Protein AF-A0A0F9HLP6-F1 (afdb_monomer_lite)

pLDDT: mean 74.26, std 13.51, range [40.56, 91.5]

Sequence (268 aa):
MKHCCKDFNPDLVVAPSICDSNQDHATVGLNAGRVFKDRNLISYKEPWNCDNKRIDYFVPISDEELDKKIVVKESGHTKSDEYKKQKEEFDKKVKEEKKDPECLRCHATAYKMKIKKGKSKKGSKNFIEDVACEACHGPGEAYVKVKKNYQKKGKDAFKKLLKEDPMMARKVQYDTGLYVAGINKYKTIKEQCLECHWEDVNDKNKCPKCDKDEKGKPIVMKFKKYFKLDDHRDHDTIDDVLPKVDKKKWKGYLEQDPLFKTKPSNAK

Radius of gyration: 24.32 Å; chains: 1; bounding box: 66×60×54 Å

Secondary structure (DSSP, 8-state):
--SHHHHH--SEEEEE-TTBSSHHHHHHHHHHHHHSTTSEEEEE--TTTB------------HHHHHHHHHHHHS-TT--HHHHHHHHHHHHHHHHHTT-HHHHHHHEETTTS---TT--TTS-TTSEEBS-HHHHH--THHHHHHHHHGGGS-TTHHHHHHHH-HHHHHHHHHHTT--SSS-SSSSSHHHHHTTT--S-TT-TT--TT--B-TTSPBPPP-HHHHHHHS--PPP-HHHHHGGG--TTTTTTTTTT-GGGGS--TT--

Organism: NCBI:txid412755

Structure (mmCIF, N/CA/C/O backbone):
data_AF-A0A0F9HLP6-F1
#
_entry.id   AF-A0A0F9HLP6-F1
#
loop_
_atom_site.group_PDB
_atom_site.id
_atom_site.type_symbol
_atom_site.label_atom_id
_atom_site.label_alt_id
_atom_site.label_comp_id
_atom_site.label_asym_id
_atom_site.label_entity_id
_atom_site.label_seq_id
_atom_site.pdbx_PDB_ins_code
_atom_site.Cartn_x
_atom_site.Cartn_y
_atom_site.Cartn_z
_atom_site.occupancy
_atom_site.B_iso_or_equiv
_atom_site.auth_seq_id
_atom_site.auth_comp_id
_atom_site.auth_asym_id
_atom_site.auth_atom_id
_atom_site.pdbx_PDB_model_num
ATOM 1 N N . MET A 1 1 ? 18.342 -35.667 -11.348 1.00 46.03 1 MET A N 1
ATOM 2 C CA . MET A 1 1 ? 18.121 -34.965 -10.058 1.00 46.03 1 MET A CA 1
ATOM 3 C C . MET A 1 1 ? 18.113 -35.858 -8.803 1.00 46.03 1 MET A C 1
ATOM 5 O O . MET A 1 1 ? 18.504 -35.352 -7.767 1.00 46.03 1 MET A O 1
ATOM 9 N N . LYS A 1 2 ? 17.760 -37.160 -8.835 1.00 48.84 2 LYS A N 1
ATOM 10 C CA . LYS A 1 2 ? 17.799 -38.053 -7.641 1.00 48.84 2 LYS A CA 1
ATOM 11 C C . LYS A 1 2 ? 19.202 -38.514 -7.166 1.00 48.84 2 LYS A C 1
ATOM 13 O O . LYS A 1 2 ? 19.277 -39.243 -6.185 1.00 48.84 2 LYS A O 1
ATOM 18 N N . HIS A 1 3 ? 20.285 -38.142 -7.855 1.00 57.69 3 HIS A N 1
ATOM 19 C CA . HIS A 1 3 ? 21.649 -38.593 -7.522 1.00 57.69 3 HIS A CA 1
ATOM 20 C C . HIS A 1 3 ? 22.294 -37.781 -6.388 1.00 57.69 3 HIS A C 1
ATOM 22 O O . HIS A 1 3 ? 22.826 -38.364 -5.456 1.00 57.69 3 HIS A O 1
ATOM 28 N N . CYS A 1 4 ? 22.109 -36.456 -6.372 1.00 60.72 4 CYS A N 1
ATOM 29 C CA . CYS A 1 4 ? 22.784 -35.559 -5.423 1.00 60.72 4 CYS A CA 1
ATOM 30 C C . CYS A 1 4 ? 22.556 -35.925 -3.939 1.00 60.72 4 CYS A C 1
ATOM 32 O O . CYS A 1 4 ? 23.483 -35.896 -3.138 1.00 60.72 4 CYS A O 1
ATOM 34 N N . CYS A 1 5 ? 21.341 -36.352 -3.568 1.00 63.12 5 CYS A N 1
ATOM 35 C CA . CYS A 1 5 ? 21.053 -36.797 -2.199 1.00 63.12 5 CYS A CA 1
ATOM 36 C C . CYS A 1 5 ? 21.803 -38.081 -1.807 1.00 63.12 5 CYS A C 1
ATOM 38 O O . CYS A 1 5 ? 22.118 -38.256 -0.633 1.00 63.12 5 CYS A O 1
ATOM 40 N N . LYS A 1 6 ? 22.066 -38.980 -2.763 1.00 71.00 6 LYS A N 1
ATOM 41 C CA . LYS A 1 6 ? 22.802 -40.225 -2.510 1.00 71.00 6 LYS A CA 1
ATOM 42 C C . LYS A 1 6 ? 24.300 -39.974 -2.397 1.00 71.00 6 LYS A C 1
ATOM 44 O O . LYS A 1 6 ? 24.932 -40.568 -1.535 1.00 71.00 6 LYS A O 1
ATOM 49 N N . ASP A 1 7 ? 24.822 -39.079 -3.230 1.00 80.38 7 ASP A N 1
ATOM 50 C CA . ASP A 1 7 ? 26.260 -38.826 -3.320 1.00 80.38 7 ASP A CA 1
ATOM 51 C C . ASP A 1 7 ? 26.757 -37.925 -2.178 1.00 80.38 7 ASP A C 1
ATOM 53 O O . ASP A 1 7 ? 27.838 -38.147 -1.644 1.00 80.38 7 ASP A O 1
ATOM 57 N N . PHE A 1 8 ? 25.964 -36.922 -1.778 1.00 80.25 8 PHE A N 1
ATOM 58 C CA . PHE A 1 8 ? 26.357 -35.954 -0.746 1.00 80.25 8 PHE A CA 1
ATOM 59 C C . PHE A 1 8 ? 25.835 -36.297 0.658 1.00 80.25 8 PHE A C 1
ATOM 61 O O . PHE A 1 8 ? 26.444 -35.902 1.644 1.00 80.25 8 PHE A O 1
ATOM 68 N N . ASN A 1 9 ? 24.708 -37.014 0.752 1.00 82.62 9 ASN A N 1
ATOM 69 C CA . ASN A 1 9 ? 24.073 -37.466 1.998 1.00 82.62 9 ASN A CA 1
ATOM 70 C C . ASN A 1 9 ? 24.122 -36.464 3.188 1.00 82.62 9 ASN A C 1
ATOM 72 O O . ASN A 1 9 ? 24.612 -36.818 4.258 1.00 82.62 9 ASN A O 1
ATOM 76 N N . PRO A 1 10 ? 23.622 -35.224 3.037 1.00 87.75 10 PRO A N 1
ATOM 77 C CA . PRO A 1 10 ? 23.755 -34.205 4.079 1.00 87.75 10 PRO A CA 1
ATOM 78 C C . PRO A 1 10 ? 22.811 -34.449 5.260 1.00 87.75 10 PRO A C 1
ATOM 80 O O . PRO A 1 10 ? 21.657 -34.815 5.044 1.00 87.75 10 PRO A O 1
ATOM 83 N N . ASP A 1 11 ? 23.247 -34.136 6.483 1.00 88.50 11 ASP A N 1
ATOM 84 C CA . ASP A 1 11 ? 22.388 -34.149 7.683 1.00 88.50 11 ASP A CA 1
ATOM 85 C C . ASP A 1 11 ? 21.392 -32.975 7.717 1.00 88.50 11 ASP A C 1
ATOM 87 O O . ASP A 1 11 ? 20.276 -33.093 8.236 1.00 88.50 11 ASP A O 1
ATOM 91 N N . LEU A 1 12 ? 21.794 -31.838 7.138 1.00 88.88 12 LEU A N 1
ATOM 92 C CA . LEU A 1 12 ? 21.027 -30.599 7.053 1.00 88.88 12 LEU A CA 1
ATOM 93 C C . LEU A 1 12 ? 21.194 -29.964 5.671 1.00 88.88 12 LEU A C 1
ATOM 95 O O . LEU A 1 12 ? 22.306 -29.778 5.182 1.00 88.88 12 LEU A O 1
ATOM 99 N N . VAL A 1 13 ? 20.076 -29.580 5.066 1.00 90.75 13 VAL A N 1
ATOM 100 C CA . VAL A 1 13 ? 20.024 -28.889 3.779 1.00 90.75 13 VAL A CA 1
ATOM 101 C C . VAL A 1 13 ? 19.582 -27.454 4.002 1.00 90.75 13 VAL A C 1
ATOM 103 O O . VAL A 1 13 ? 18.537 -27.204 4.597 1.00 90.75 13 VAL A O 1
ATOM 106 N N . VAL A 1 14 ? 20.360 -26.504 3.489 1.00 91.50 14 VAL A N 1
ATOM 107 C CA . VAL A 1 14 ? 20.030 -25.077 3.524 1.00 91.50 14 VAL A CA 1
ATOM 108 C C . VAL A 1 14 ? 19.653 -24.636 2.114 1.00 91.50 14 VAL A C 1
ATOM 110 O O . VAL A 1 14 ? 20.458 -24.767 1.196 1.00 91.50 14 VAL A O 1
ATOM 113 N N . ALA A 1 15 ? 18.430 -24.142 1.924 1.00 90.50 15 ALA A N 1
ATOM 114 C CA . ALA A 1 15 ? 17.902 -23.776 0.605 1.00 90.50 15 ALA A CA 1
ATOM 115 C C . ALA A 1 15 ? 17.192 -22.410 0.629 1.00 90.50 15 ALA A C 1
ATOM 117 O O . ALA A 1 15 ? 16.804 -21.948 1.704 1.00 90.50 15 ALA A O 1
ATOM 118 N N . PRO A 1 16 ? 16.996 -21.741 -0.520 1.00 91.00 16 PRO A N 1
ATOM 119 C CA . PRO A 1 16 ? 16.201 -20.520 -0.564 1.00 91.00 16 PRO A CA 1
ATOM 120 C C . PRO A 1 16 ? 14.750 -20.784 -0.150 1.00 91.00 16 PRO A C 1
ATOM 122 O O . PRO A 1 16 ? 14.231 -21.899 -0.275 1.00 91.00 16 PRO A O 1
ATOM 125 N N . SER A 1 17 ? 14.074 -19.745 0.333 1.00 87.31 17 SER A N 1
ATOM 126 C CA . SER A 1 17 ? 12.658 -19.835 0.674 1.00 87.31 17 SER A CA 1
ATOM 127 C C . SER A 1 17 ? 11.788 -20.073 -0.561 1.00 87.31 17 SER A C 1
ATOM 129 O O . SER A 1 17 ? 11.940 -19.421 -1.587 1.00 87.31 17 SER A O 1
ATOM 131 N N . ILE A 1 18 ? 10.790 -20.948 -0.422 1.00 86.94 18 ILE A N 1
ATOM 132 C CA . ILE A 1 18 ? 9.742 -21.147 -1.438 1.00 86.94 18 ILE A CA 1
ATOM 133 C C . ILE A 1 18 ? 8.808 -19.934 -1.594 1.00 86.94 18 ILE A C 1
ATOM 135 O O . ILE A 1 18 ? 8.015 -19.894 -2.526 1.00 86.94 18 ILE A O 1
ATOM 139 N N . CYS A 1 19 ? 8.870 -18.977 -0.662 1.00 83.69 19 CYS A N 1
ATOM 140 C CA . CYS A 1 19 ? 8.100 -17.732 -0.687 1.00 83.69 19 CYS A CA 1
ATOM 141 C C . CYS A 1 19 ? 8.930 -16.538 -1.185 1.00 83.69 19 CYS A C 1
ATO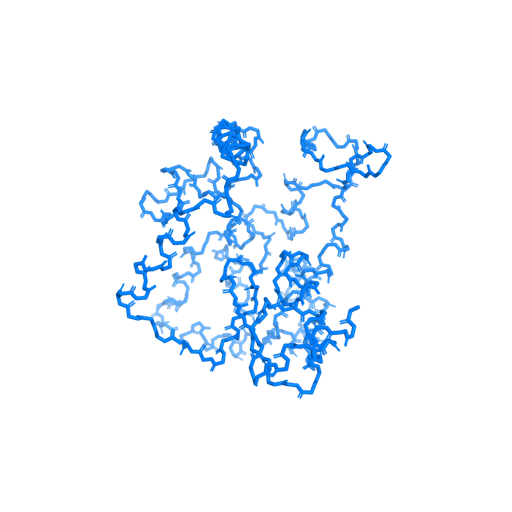M 143 O O . CYS A 1 19 ? 8.547 -15.398 -0.932 1.00 83.69 19 CYS A O 1
ATOM 145 N N . ASP A 1 20 ? 10.088 -16.787 -1.795 1.00 84.88 20 ASP A N 1
ATOM 146 C CA . ASP A 1 20 ? 10.918 -15.746 -2.393 1.00 84.88 20 ASP A CA 1
ATOM 147 C C . ASP A 1 20 ? 10.284 -15.279 -3.715 1.00 84.88 20 ASP A C 1
ATOM 149 O O . ASP A 1 20 ? 9.889 -16.097 -4.548 1.00 84.88 20 ASP A O 1
ATOM 153 N N . SER A 1 21 ? 10.150 -13.965 -3.894 1.00 80.31 21 SER A N 1
ATOM 154 C CA . SER A 1 21 ? 9.586 -13.344 -5.094 1.00 80.31 21 SER A CA 1
ATOM 155 C C . SER A 1 21 ? 10.442 -13.584 -6.337 1.00 80.31 21 SER A C 1
ATOM 157 O O . SER A 1 21 ? 9.939 -13.478 -7.456 1.00 80.31 21 SER A O 1
ATOM 159 N N . ASN A 1 22 ? 11.729 -13.907 -6.168 1.00 83.00 22 ASN A N 1
ATOM 160 C CA . ASN A 1 22 ? 12.563 -14.401 -7.251 1.00 83.00 22 ASN A CA 1
ATOM 161 C C . ASN A 1 22 ? 12.162 -15.847 -7.591 1.00 83.00 22 ASN A C 1
ATOM 163 O O . ASN A 1 22 ? 12.360 -16.779 -6.806 1.00 83.00 22 ASN A O 1
ATOM 167 N N . GLN A 1 23 ? 11.634 -16.036 -8.803 1.00 82.94 23 GLN A N 1
ATOM 168 C CA . GLN A 1 23 ? 11.171 -17.329 -9.306 1.00 82.94 23 GLN A CA 1
ATOM 169 C C . GLN A 1 23 ? 12.233 -18.433 -9.196 1.00 82.94 23 GLN A C 1
ATOM 171 O O . GLN A 1 23 ? 11.892 -19.578 -8.875 1.00 82.94 23 GLN A O 1
ATOM 176 N N . ASP A 1 24 ? 13.505 -18.115 -9.432 1.00 85.88 24 ASP A N 1
ATOM 177 C CA . ASP A 1 24 ? 14.583 -19.105 -9.386 1.00 85.88 24 ASP A CA 1
ATOM 178 C C . ASP A 1 24 ? 14.827 -19.583 -7.957 1.00 85.88 24 ASP A C 1
ATOM 180 O O . ASP A 1 24 ? 14.962 -20.784 -7.714 1.00 85.88 24 ASP A O 1
ATOM 184 N N . HIS A 1 25 ? 14.795 -18.667 -6.986 1.00 88.62 25 HIS A N 1
ATOM 185 C CA . HIS A 1 25 ? 14.922 -19.008 -5.571 1.00 88.62 25 HIS A CA 1
ATOM 186 C C . HIS A 1 25 ? 13.783 -19.932 -5.130 1.00 88.62 25 HIS A C 1
ATOM 188 O O . HIS A 1 25 ? 14.039 -20.992 -4.550 1.00 88.62 25 HIS A O 1
ATOM 194 N N . ALA A 1 26 ? 12.539 -19.592 -5.480 1.00 85.12 26 ALA A N 1
ATOM 195 C CA . ALA A 1 26 ? 11.384 -20.430 -5.172 1.00 85.12 26 ALA A CA 1
ATOM 196 C C . ALA A 1 26 ? 11.486 -21.816 -5.834 1.00 85.12 26 ALA A C 1
ATOM 198 O O . ALA A 1 26 ? 11.214 -22.841 -5.201 1.00 85.12 26 ALA A O 1
ATOM 199 N N . THR A 1 27 ? 11.939 -21.867 -7.089 1.00 89.69 27 THR A N 1
ATOM 200 C CA . THR A 1 27 ? 12.117 -23.114 -7.847 1.00 89.69 27 THR A CA 1
ATOM 201 C C . THR A 1 27 ? 13.191 -24.008 -7.227 1.00 89.69 27 THR A C 1
ATOM 203 O O . THR A 1 27 ? 12.977 -25.214 -7.069 1.00 89.69 27 THR A O 1
ATOM 206 N N . VAL A 1 28 ? 14.329 -23.438 -6.822 1.00 89.81 28 VAL A N 1
ATOM 207 C CA . VAL A 1 28 ? 15.401 -24.171 -6.131 1.00 89.81 28 VAL A CA 1
ATOM 208 C C . VAL A 1 28 ? 14.925 -24.671 -4.769 1.00 89.81 28 VAL A C 1
ATOM 210 O O . VAL A 1 28 ? 15.131 -25.845 -4.465 1.00 89.81 28 VAL A O 1
ATOM 213 N N . GLY A 1 29 ? 14.230 -23.842 -3.984 1.00 90.00 29 GLY A N 1
ATOM 214 C CA . GLY A 1 29 ? 13.654 -24.248 -2.698 1.00 90.00 29 GLY A CA 1
ATOM 215 C C . GLY A 1 29 ? 12.689 -25.434 -2.832 1.00 90.00 29 GLY A C 1
ATOM 216 O O . GLY A 1 29 ? 12.795 -26.422 -2.102 1.00 90.00 29 GLY A O 1
ATOM 217 N N . LEU A 1 30 ? 11.795 -25.394 -3.827 1.00 89.69 30 LEU A N 1
ATOM 218 C CA . LEU A 1 30 ? 10.856 -26.485 -4.118 1.00 89.69 30 LEU A CA 1
ATOM 219 C C . LEU A 1 30 ? 11.568 -27.768 -4.562 1.00 89.69 30 LEU A C 1
ATOM 221 O O . LEU A 1 30 ? 11.208 -28.867 -4.134 1.00 89.69 30 LEU A O 1
ATOM 225 N N . ASN A 1 31 ? 12.584 -27.648 -5.417 1.00 89.62 31 ASN A N 1
ATOM 226 C CA . ASN A 1 31 ? 13.355 -28.801 -5.872 1.00 89.62 31 ASN A CA 1
ATOM 227 C C . ASN A 1 31 ? 14.208 -29.399 -4.749 1.00 89.62 31 ASN A C 1
ATOM 229 O O . ASN A 1 31 ? 14.289 -30.624 -4.661 1.00 89.62 31 ASN A O 1
ATOM 233 N N . ALA A 1 32 ? 14.764 -28.582 -3.852 1.00 89.38 32 ALA A N 1
ATOM 234 C CA . ALA A 1 32 ? 15.469 -29.058 -2.666 1.00 89.38 32 ALA A CA 1
ATOM 235 C C . ALA A 1 32 ? 14.546 -29.919 -1.788 1.00 89.38 32 ALA A C 1
ATOM 237 O O . ALA A 1 32 ? 14.915 -31.040 -1.446 1.00 89.38 32 ALA A O 1
ATOM 238 N N . GLY A 1 33 ? 13.308 -29.476 -1.538 1.00 87.00 33 GLY A N 1
ATOM 239 C CA . GLY A 1 33 ? 12.312 -30.273 -0.809 1.00 87.00 33 GLY A CA 1
ATOM 240 C C . GLY A 1 33 ? 11.948 -31.599 -1.494 1.00 87.00 33 GLY A C 1
ATOM 241 O O . GLY A 1 33 ? 11.686 -32.592 -0.824 1.00 87.00 33 GLY A O 1
ATOM 242 N N . ARG A 1 34 ? 11.976 -31.659 -2.833 1.00 87.06 34 ARG A N 1
ATOM 243 C CA . ARG A 1 34 ? 11.728 -32.901 -3.593 1.00 87.06 34 ARG A CA 1
ATOM 244 C C . ARG A 1 34 ? 12.919 -33.857 -3.578 1.00 87.06 34 ARG A C 1
ATOM 246 O O . ARG A 1 34 ? 12.727 -35.071 -3.528 1.00 87.06 34 ARG A O 1
ATOM 253 N N . VAL A 1 35 ? 14.136 -33.323 -3.680 1.00 88.12 35 VAL A N 1
ATOM 254 C CA . VAL A 1 35 ? 15.379 -34.106 -3.756 1.00 88.12 35 VAL A CA 1
ATOM 255 C C . VAL A 1 35 ? 15.788 -34.625 -2.380 1.00 88.12 35 VAL A C 1
ATOM 257 O O . VAL A 1 35 ? 16.187 -35.780 -2.270 1.00 88.12 35 VAL A O 1
ATOM 260 N N . PHE A 1 36 ? 15.637 -33.802 -1.345 1.00 88.69 36 PHE A N 1
ATOM 261 C CA . PHE A 1 36 ? 16.065 -34.078 0.026 1.00 88.69 36 PHE A CA 1
ATOM 262 C C . PHE A 1 36 ? 14.879 -34.298 0.972 1.00 88.69 36 PHE A C 1
ATOM 264 O O . PHE A 1 36 ? 14.945 -33.958 2.147 1.00 88.69 36 PHE A O 1
ATOM 271 N N . LYS A 1 37 ? 13.788 -34.879 0.459 1.00 84.88 37 LYS A N 1
ATOM 272 C CA . LYS A 1 37 ? 12.533 -35.101 1.200 1.00 84.88 37 LYS A CA 1
ATOM 273 C C . LYS A 1 37 ? 12.693 -35.848 2.536 1.00 84.88 37 LYS A C 1
ATOM 275 O O . LYS A 1 37 ? 11.855 -35.691 3.412 1.00 84.88 37 LYS A O 1
ATOM 280 N N . ASP A 1 38 ? 13.760 -36.638 2.674 1.00 85.75 38 ASP A N 1
ATOM 281 C CA . ASP A 1 38 ? 14.063 -37.458 3.851 1.00 85.75 38 ASP A CA 1
ATOM 282 C C . ASP A 1 38 ? 15.221 -36.858 4.686 1.00 85.75 38 ASP A C 1
ATOM 284 O O . ASP A 1 38 ? 15.919 -37.587 5.393 1.00 85.75 38 ASP A O 1
ATOM 288 N N . ARG A 1 39 ? 15.507 -35.554 4.551 1.00 87.06 39 ARG A N 1
ATOM 289 C CA . ARG A 1 39 ? 16.530 -34.818 5.319 1.00 87.06 39 ARG A CA 1
ATOM 290 C C . ARG A 1 39 ? 15.931 -33.595 6.001 1.00 87.06 39 ARG A C 1
ATOM 292 O O . ARG A 1 39 ? 14.892 -33.085 5.586 1.00 87.06 39 ARG A O 1
ATOM 299 N N . ASN A 1 40 ? 16.625 -33.096 7.023 1.00 88.75 40 ASN A N 1
ATOM 300 C CA . ASN A 1 40 ? 16.277 -31.818 7.632 1.00 88.75 40 ASN A CA 1
ATOM 301 C C . ASN A 1 40 ? 16.569 -30.700 6.632 1.00 88.75 40 ASN A C 1
ATOM 303 O O . ASN A 1 40 ? 17.684 -30.602 6.120 1.00 88.75 40 ASN A O 1
ATOM 307 N N . LEU A 1 41 ? 15.576 -29.859 6.356 1.00 88.00 41 LEU A N 1
ATOM 308 C CA . LEU A 1 41 ? 15.709 -28.732 5.442 1.00 88.00 41 LEU A CA 1
ATOM 309 C C . LEU A 1 41 ? 15.343 -27.445 6.161 1.00 88.00 41 LEU A C 1
ATOM 311 O O . LEU A 1 41 ? 14.276 -27.336 6.764 1.00 88.00 41 LEU A O 1
ATOM 315 N N . ILE A 1 42 ? 16.223 -26.459 6.046 1.00 89.06 42 ILE A N 1
ATOM 316 C CA . ILE A 1 42 ? 16.008 -25.112 6.550 1.00 89.06 42 ILE A CA 1
ATOM 317 C C . ILE A 1 42 ? 16.066 -24.120 5.399 1.00 89.06 42 ILE A C 1
ATOM 319 O O . ILE A 1 42 ? 16.873 -24.246 4.475 1.00 89.06 42 ILE A O 1
ATOM 323 N N . SER A 1 43 ? 15.179 -23.132 5.437 1.00 86.25 43 SER A N 1
ATOM 324 C CA . SER A 1 43 ? 15.124 -22.104 4.406 1.00 86.25 43 SER A CA 1
ATOM 325 C C . SER A 1 43 ? 15.805 -20.828 4.873 1.00 86.25 43 SER A C 1
ATOM 327 O O . SER A 1 43 ? 15.488 -20.324 5.949 1.00 86.25 43 SER A O 1
ATOM 329 N N . TYR A 1 44 ? 16.683 -20.261 4.049 1.00 85.81 44 TYR A N 1
ATOM 330 C CA . TYR A 1 44 ? 17.148 -18.892 4.247 1.00 85.81 44 TYR A CA 1
ATOM 331 C C . TYR A 1 44 ? 16.263 -17.913 3.473 1.00 85.81 44 TYR A C 1
ATOM 333 O O . TYR A 1 44 ? 15.648 -18.257 2.461 1.00 85.81 44 TYR A O 1
ATOM 341 N N . LYS A 1 45 ? 16.187 -16.680 3.973 1.00 74.25 45 LYS A N 1
ATOM 342 C CA . LYS A 1 45 ? 15.404 -15.603 3.369 1.00 74.25 45 LYS A CA 1
ATOM 343 C C . LYS A 1 45 ? 16.289 -14.419 3.042 1.00 74.25 45 LYS A C 1
ATOM 345 O O . LYS A 1 45 ? 17.102 -14.007 3.869 1.00 74.25 45 LYS A O 1
ATOM 350 N N . GLU A 1 46 ? 16.044 -13.829 1.882 1.00 75.00 46 GLU A N 1
ATOM 351 C CA . GLU A 1 46 ? 16.387 -12.439 1.624 1.00 75.00 46 GLU A CA 1
ATOM 352 C C . GLU A 1 46 ? 15.195 -11.577 2.065 1.00 75.00 46 GLU A C 1
ATOM 354 O O . GLU A 1 46 ? 14.126 -11.668 1.458 1.00 75.00 46 GLU A O 1
ATOM 359 N N . PRO A 1 47 ? 15.318 -10.773 3.141 1.00 65.81 47 PRO A N 1
ATOM 360 C CA . PRO A 1 47 ? 14.177 -10.072 3.740 1.00 65.81 47 PRO A CA 1
ATOM 361 C C . PRO A 1 47 ? 13.423 -9.136 2.790 1.00 65.81 47 PRO A C 1
ATOM 363 O O . PRO A 1 47 ? 12.290 -8.769 3.076 1.00 65.81 47 PRO A O 1
ATOM 366 N N . TRP A 1 48 ? 14.057 -8.725 1.691 1.00 71.19 48 TRP A N 1
ATOM 367 C CA . TRP A 1 48 ? 13.469 -7.864 0.668 1.00 71.19 48 TRP A CA 1
ATOM 368 C C . TRP A 1 48 ? 12.727 -8.629 -0.439 1.00 71.19 48 TRP A C 1
ATOM 370 O O . TRP A 1 48 ? 11.959 -7.996 -1.152 1.00 71.19 48 TRP A O 1
ATOM 380 N N . ASN A 1 49 ? 12.909 -9.952 -0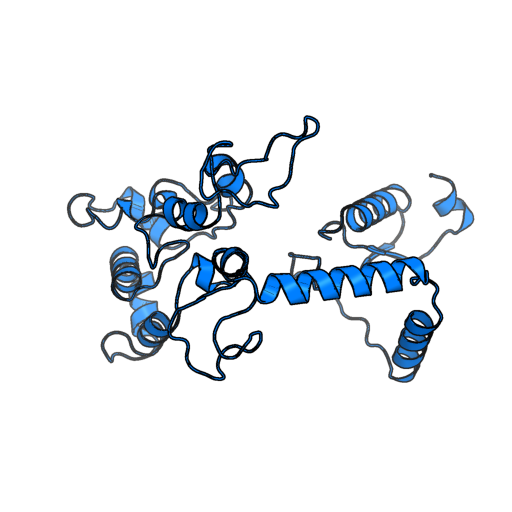.564 1.00 70.81 49 ASN A N 1
ATOM 381 C CA . ASN A 1 49 ? 12.210 -10.779 -1.560 1.00 70.81 49 ASN A CA 1
ATOM 382 C C . ASN A 1 49 ? 11.063 -11.611 -0.966 1.00 70.81 49 ASN A C 1
ATOM 384 O O . ASN A 1 49 ? 10.314 -12.248 -1.695 1.00 70.81 49 ASN A O 1
ATOM 388 N N . CYS A 1 50 ? 10.960 -11.713 0.359 1.00 70.06 50 CYS A N 1
ATOM 389 C CA . CYS A 1 50 ? 9.983 -12.586 1.008 1.00 70.06 50 CYS A CA 1
ATOM 390 C C . CYS A 1 50 ? 8.911 -11.759 1.726 1.00 70.06 50 CYS A C 1
ATOM 392 O O . CYS A 1 50 ? 9.167 -11.233 2.809 1.00 70.06 50 CYS A O 1
ATOM 394 N N . ASP A 1 51 ? 7.687 -11.738 1.196 1.00 60.66 51 ASP A N 1
ATOM 395 C CA . ASP A 1 51 ? 6.553 -11.020 1.811 1.00 60.66 51 ASP A CA 1
ATOM 396 C C . ASP A 1 51 ? 6.092 -11.645 3.144 1.00 60.66 51 ASP A C 1
ATOM 398 O O . ASP A 1 51 ? 5.470 -10.999 3.993 1.00 60.66 51 ASP A O 1
ATOM 402 N N . ASN A 1 52 ? 6.436 -12.917 3.378 1.00 65.50 52 ASN A N 1
ATOM 403 C CA . ASN A 1 52 ? 6.120 -13.625 4.614 1.00 65.50 52 ASN A CA 1
ATOM 404 C C . ASN A 1 52 ? 7.139 -13.324 5.732 1.00 65.50 52 ASN A C 1
ATOM 406 O O . ASN A 1 52 ? 8.297 -13.753 5.671 1.00 65.50 52 ASN A O 1
ATOM 410 N N . LYS A 1 53 ? 6.658 -12.709 6.820 1.00 57.25 53 LYS A N 1
ATOM 411 C CA . LYS A 1 53 ? 7.434 -12.338 8.021 1.00 57.25 53 LYS A CA 1
ATOM 412 C C . LYS A 1 53 ? 7.841 -13.501 8.931 1.00 57.25 53 LYS A C 1
ATOM 414 O O . LYS A 1 53 ? 8.563 -13.279 9.899 1.00 57.25 53 LYS A O 1
ATOM 419 N N . ARG A 1 54 ? 7.376 -14.726 8.673 1.00 65.94 54 ARG A N 1
ATOM 420 C CA . ARG A 1 54 ? 7.690 -15.885 9.517 1.00 65.94 54 ARG A CA 1
ATOM 421 C C . ARG A 1 54 ? 9.179 -16.231 9.432 1.00 65.94 54 ARG A C 1
ATOM 423 O O . ARG A 1 54 ? 9.646 -16.650 8.376 1.00 65.94 54 ARG A O 1
ATOM 430 N N . ILE A 1 55 ? 9.902 -16.057 10.530 1.00 74.50 55 ILE A N 1
ATOM 431 C CA . ILE A 1 55 ? 11.285 -16.505 10.722 1.00 74.50 55 ILE A CA 1
ATOM 432 C C . ILE A 1 55 ? 11.267 -17.365 11.981 1.00 74.50 55 ILE A C 1
ATOM 434 O O . ILE A 1 55 ? 10.889 -16.868 13.040 1.00 74.50 55 ILE A O 1
ATOM 438 N N . ASP A 1 56 ? 11.609 -18.646 11.856 1.00 76.44 56 ASP A N 1
ATOM 439 C CA . ASP A 1 56 ? 11.489 -19.591 12.970 1.00 76.44 56 ASP A CA 1
ATOM 440 C C . ASP A 1 56 ? 12.695 -19.521 13.931 1.00 76.44 56 ASP A C 1
ATOM 442 O O . ASP A 1 56 ? 12.539 -19.791 15.118 1.00 76.44 56 ASP A O 1
ATOM 446 N N . TYR A 1 57 ? 13.880 -19.109 13.463 1.00 74.31 57 TYR A N 1
ATOM 447 C CA . TYR A 1 57 ? 15.062 -18.882 14.304 1.00 74.31 57 TYR A CA 1
ATOM 448 C C . TYR A 1 57 ? 16.109 -18.007 13.595 1.00 74.31 57 TYR A C 1
ATOM 450 O O . TYR A 1 57 ? 16.087 -17.836 12.375 1.00 74.31 57 TYR A O 1
ATOM 458 N N . PHE A 1 58 ? 17.040 -17.458 14.376 1.00 77.44 58 PHE A N 1
ATOM 459 C CA . PHE A 1 58 ? 18.197 -16.706 13.894 1.00 77.44 58 PHE A CA 1
ATOM 460 C C . PHE A 1 58 ? 19.473 -17.478 14.216 1.00 77.44 58 PHE A C 1
ATOM 462 O O . PHE A 1 58 ? 19.610 -18.011 15.315 1.00 77.44 58 PHE A O 1
ATOM 469 N N . VAL A 1 59 ? 20.410 -17.508 13.270 1.00 77.81 59 VAL A N 1
ATOM 470 C CA . VAL A 1 59 ? 21.770 -17.997 13.513 1.00 77.81 59 VAL A CA 1
ATOM 471 C C . VAL A 1 59 ? 22.644 -16.766 13.751 1.00 77.81 59 VAL A C 1
ATOM 473 O O . VAL A 1 59 ? 22.811 -15.980 12.811 1.00 77.81 59 VAL A O 1
ATOM 476 N N . PRO A 1 60 ? 23.126 -16.523 14.985 1.00 71.06 60 PRO A N 1
ATOM 477 C CA . PRO A 1 60 ? 24.048 -15.426 15.236 1.00 71.06 60 PRO A CA 1
ATOM 478 C C . PRO A 1 60 ? 25.338 -15.672 14.451 1.00 71.06 60 PRO A C 1
ATOM 480 O O . PRO A 1 60 ? 25.794 -16.806 14.349 1.00 71.06 60 PRO A O 1
ATOM 483 N N . ILE A 1 61 ? 25.898 -14.605 13.891 1.00 75.38 61 ILE A N 1
ATOM 484 C CA . ILE A 1 61 ? 27.197 -14.627 13.220 1.00 75.38 61 ILE A CA 1
ATOM 485 C C . ILE A 1 61 ? 28.152 -13.760 14.030 1.00 75.38 61 ILE A C 1
ATOM 487 O O . ILE A 1 61 ? 27.773 -12.673 14.471 1.00 75.38 61 ILE A O 1
ATOM 491 N N . SER A 1 62 ? 29.359 -14.261 14.253 1.00 81.75 62 SER A N 1
ATOM 492 C CA . SER A 1 62 ? 30.456 -13.497 14.846 1.00 81.75 62 SER A CA 1
ATOM 493 C C . SER A 1 62 ? 31.029 -12.488 13.848 1.00 81.75 62 SER A C 1
ATOM 495 O O . SER A 1 62 ? 30.821 -12.607 12.637 1.00 81.75 62 SER A O 1
ATOM 497 N N . ASP A 1 63 ? 31.789 -11.512 14.347 1.00 71.19 63 ASP A N 1
ATOM 498 C CA . ASP A 1 63 ? 32.465 -10.524 13.500 1.00 71.19 63 ASP A CA 1
ATOM 499 C C . ASP A 1 63 ? 33.454 -11.195 12.522 1.00 71.19 63 ASP A C 1
ATOM 501 O O . ASP A 1 63 ? 33.501 -10.841 11.348 1.00 71.19 63 ASP A O 1
ATOM 505 N N . GLU A 1 64 ? 34.151 -12.257 12.947 1.00 79.19 64 GLU A N 1
ATOM 506 C CA . GLU A 1 64 ? 35.064 -13.022 12.082 1.00 79.19 64 GLU A CA 1
ATOM 507 C C . GLU A 1 64 ? 34.325 -13.744 10.933 1.00 79.19 64 GLU A C 1
ATOM 509 O O . GLU A 1 64 ? 34.794 -13.798 9.792 1.00 79.19 64 GLU A O 1
ATOM 514 N N . GLU A 1 65 ? 33.148 -14.311 11.205 1.00 68.62 65 GLU A N 1
ATOM 515 C CA . GLU A 1 65 ? 32.305 -14.945 10.181 1.00 68.62 65 GLU A CA 1
ATOM 516 C C . GLU A 1 65 ? 31.673 -13.914 9.242 1.00 68.62 65 GLU A C 1
ATOM 518 O O . GLU A 1 65 ? 31.490 -14.183 8.048 1.00 68.62 65 GLU A O 1
ATOM 523 N N . LEU A 1 66 ? 31.353 -12.728 9.766 1.00 66.06 66 LEU A N 1
ATOM 524 C CA . LEU A 1 66 ? 30.872 -11.603 8.976 1.00 66.06 66 LEU A CA 1
ATOM 525 C C . LEU A 1 66 ? 31.949 -11.130 7.996 1.00 66.06 66 LEU A C 1
ATOM 527 O O . LEU A 1 66 ? 31.643 -10.972 6.812 1.00 66.06 66 LEU A O 1
ATOM 531 N N . ASP A 1 67 ? 33.197 -11.000 8.443 1.00 66.88 67 ASP A N 1
ATOM 532 C CA . ASP A 1 67 ? 34.329 -10.630 7.591 1.00 66.88 67 ASP A CA 1
ATOM 533 C C . ASP A 1 67 ? 34.551 -11.667 6.485 1.00 66.88 67 ASP A C 1
ATOM 535 O O . ASP A 1 67 ? 34.616 -11.314 5.306 1.00 66.88 67 ASP A O 1
ATOM 539 N N . LYS A 1 68 ? 34.528 -12.967 6.809 1.00 71.38 68 LYS A N 1
ATOM 540 C CA . LYS A 1 68 ? 34.590 -14.047 5.800 1.00 71.38 68 LYS A CA 1
ATOM 541 C C . LYS A 1 68 ? 33.444 -13.954 4.787 1.00 71.38 68 LYS A C 1
ATOM 543 O O . LYS A 1 68 ? 33.648 -14.160 3.589 1.00 71.38 68 LYS A O 1
ATOM 548 N N . LYS A 1 69 ? 32.235 -13.609 5.235 1.00 61.44 69 LYS A N 1
ATOM 549 C CA . LYS A 1 69 ? 31.060 -13.438 4.365 1.00 61.44 69 LYS A CA 1
ATOM 550 C C . LYS A 1 69 ? 31.173 -12.209 3.458 1.00 61.44 69 LYS A C 1
ATOM 552 O O . LYS A 1 69 ? 30.711 -12.260 2.315 1.00 61.44 69 LYS A O 1
ATOM 557 N N . ILE A 1 70 ? 31.765 -11.118 3.943 1.00 61.50 70 ILE A N 1
ATOM 558 C CA . ILE A 1 70 ? 32.043 -9.908 3.156 1.00 61.50 70 ILE A CA 1
ATOM 559 C C . ILE A 1 70 ? 33.120 -10.210 2.112 1.00 61.50 70 ILE A C 1
ATOM 561 O O . ILE A 1 70 ? 32.890 -9.953 0.931 1.00 61.50 70 ILE A O 1
ATOM 565 N N . VAL A 1 71 ? 34.204 -10.886 2.505 1.00 52.81 71 VAL A N 1
ATOM 566 C CA . VAL A 1 71 ? 35.278 -11.321 1.599 1.00 52.81 71 VAL A CA 1
ATOM 567 C C . VAL A 1 71 ? 34.737 -12.210 0.474 1.00 52.81 71 VAL A C 1
ATOM 569 O O . VAL A 1 71 ? 35.119 -12.024 -0.675 1.00 52.81 71 VAL A O 1
ATOM 572 N N . VAL A 1 72 ? 33.783 -13.113 0.736 1.00 49.66 72 VAL A N 1
ATOM 573 C CA . VAL A 1 72 ? 33.128 -13.926 -0.315 1.00 49.66 72 VAL A CA 1
ATOM 574 C C . VAL A 1 72 ? 32.260 -13.084 -1.271 1.00 49.66 72 VAL A C 1
ATOM 576 O O . VAL A 1 72 ? 32.166 -13.386 -2.461 1.00 49.66 72 VAL A O 1
ATOM 579 N N . LYS A 1 73 ? 31.646 -11.991 -0.797 1.00 47.53 73 LYS A N 1
ATOM 580 C CA . LYS A 1 73 ? 30.913 -11.033 -1.656 1.00 47.53 73 LYS A CA 1
ATOM 581 C C . LYS A 1 73 ? 31.841 -10.108 -2.453 1.00 47.53 73 LYS A C 1
ATOM 583 O O . LYS A 1 73 ? 31.424 -9.546 -3.480 1.00 47.53 73 LYS A O 1
ATOM 588 N N . GLU A 1 74 ? 33.061 -9.915 -1.972 1.00 47.19 74 GLU A N 1
ATOM 589 C CA . GLU A 1 74 ? 34.112 -9.119 -2.606 1.00 47.19 74 GLU A 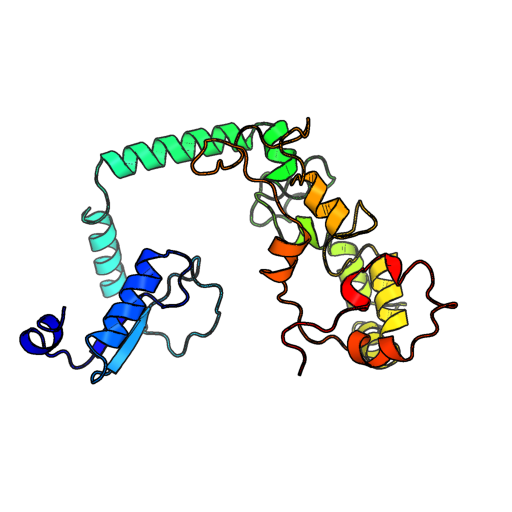CA 1
ATOM 590 C C . GLU A 1 74 ? 34.955 -9.951 -3.585 1.00 47.19 74 GLU A C 1
ATOM 592 O O . GLU A 1 74 ? 35.315 -9.438 -4.642 1.00 47.19 74 GLU A O 1
ATOM 597 N N . SER A 1 75 ? 35.134 -11.255 -3.338 1.00 41.34 75 SER A N 1
ATOM 598 C CA . SER A 1 75 ? 35.888 -12.209 -4.174 1.00 41.34 75 SER A CA 1
ATOM 599 C C . SER A 1 75 ? 35.187 -12.641 -5.474 1.00 41.34 75 SER A C 1
ATOM 601 O O . SER A 1 75 ? 35.608 -13.586 -6.137 1.00 41.34 75 SER A O 1
ATOM 603 N N . GLY A 1 76 ? 34.133 -11.931 -5.887 1.00 45.12 76 GLY A N 1
ATOM 604 C CA . GLY A 1 76 ? 33.722 -11.871 -7.294 1.00 45.12 76 GLY A CA 1
ATOM 605 C C . GLY A 1 76 ? 32.954 -13.063 -7.875 1.00 45.12 76 GLY A C 1
ATOM 606 O O . GLY A 1 76 ? 32.547 -12.979 -9.030 1.00 45.12 76 GLY A O 1
ATOM 607 N N . HIS A 1 77 ? 32.643 -14.116 -7.114 1.00 40.56 77 HIS A N 1
ATOM 608 C CA . HIS A 1 77 ? 31.901 -15.273 -7.653 1.00 40.56 77 HIS A CA 1
ATOM 609 C C . HIS A 1 77 ? 30.437 -14.977 -8.042 1.00 40.56 77 HIS A C 1
ATOM 611 O O . HIS A 1 77 ? 29.771 -15.819 -8.635 1.00 40.56 77 HIS A O 1
ATOM 617 N N . THR A 1 78 ? 29.941 -13.762 -7.787 1.00 42.81 78 THR A N 1
ATOM 618 C CA . THR A 1 78 ? 28.673 -13.257 -8.342 1.00 42.81 78 THR A CA 1
ATOM 619 C C . THR A 1 78 ? 28.818 -11.856 -8.936 1.00 42.81 78 THR A C 1
ATOM 621 O O . THR A 1 78 ? 27.986 -10.993 -8.666 1.00 42.81 78 THR A O 1
ATOM 624 N N . LYS A 1 79 ? 29.894 -11.554 -9.671 1.00 45.75 79 LYS A N 1
ATOM 625 C CA . LYS A 1 79 ? 30.019 -10.267 -10.381 1.00 45.75 79 LYS A CA 1
ATOM 626 C C . LYS A 1 79 ? 30.893 -10.414 -11.628 1.00 45.75 79 LYS A C 1
ATOM 628 O O . LYS A 1 79 ? 32.069 -10.065 -11.583 1.00 45.75 79 LYS A O 1
ATOM 633 N N . SER A 1 80 ? 30.324 -10.866 -12.747 1.00 50.03 80 SER A N 1
ATOM 634 C CA . SER A 1 80 ? 30.963 -10.590 -14.038 1.00 50.03 80 SER A CA 1
ATOM 635 C C . SER A 1 80 ? 31.105 -9.068 -14.195 1.00 50.03 80 SER A C 1
ATOM 637 O O . SER A 1 80 ? 30.249 -8.303 -13.736 1.00 50.03 80 SER A O 1
ATOM 639 N N . ASP A 1 81 ? 32.180 -8.593 -14.822 1.00 53.66 81 ASP A N 1
ATOM 640 C CA . ASP A 1 81 ? 32.309 -7.160 -15.135 1.00 53.66 81 ASP A CA 1
ATOM 641 C C . ASP A 1 81 ? 31.172 -6.681 -16.048 1.00 53.66 81 ASP A C 1
ATOM 643 O O . ASP A 1 81 ? 30.801 -5.511 -16.040 1.00 53.66 81 ASP A O 1
ATOM 647 N N . GLU A 1 82 ? 30.556 -7.611 -16.770 1.00 45.66 82 GLU A N 1
ATOM 648 C CA . GLU A 1 82 ? 29.324 -7.418 -17.519 1.00 45.66 82 GLU A CA 1
ATOM 649 C C . GLU A 1 82 ? 28.124 -7.106 -16.607 1.00 45.66 82 GLU A C 1
ATOM 651 O O . GLU A 1 82 ? 27.424 -6.129 -16.854 1.00 45.66 82 GLU A O 1
ATOM 656 N N . TYR A 1 83 ? 27.939 -7.829 -15.494 1.00 44.94 83 TYR A N 1
ATOM 657 C CA . TYR A 1 83 ? 26.908 -7.519 -14.494 1.00 44.94 83 TYR A CA 1
ATOM 658 C C . TYR A 1 83 ? 27.144 -6.161 -13.824 1.00 44.94 83 TYR A C 1
ATOM 660 O O . TYR A 1 83 ? 26.197 -5.406 -13.614 1.00 44.94 83 TYR A O 1
ATOM 668 N N . LYS A 1 84 ? 28.401 -5.812 -13.508 1.00 51.34 84 LYS A N 1
ATOM 669 C CA . LYS A 1 84 ? 28.722 -4.486 -12.946 1.00 51.34 84 LYS A CA 1
ATOM 670 C C . LYS A 1 84 ? 28.372 -3.370 -13.932 1.00 51.34 84 LYS A C 1
ATOM 672 O O . LYS A 1 84 ? 27.688 -2.432 -13.540 1.00 51.34 84 LYS A O 1
ATOM 677 N N . LYS A 1 85 ? 28.761 -3.508 -15.205 1.00 55.34 85 LYS A N 1
ATOM 678 C CA . LYS A 1 85 ? 28.433 -2.545 -16.270 1.00 55.34 85 LYS A CA 1
ATOM 679 C C . LYS A 1 85 ? 26.926 -2.429 -16.493 1.00 55.34 85 LYS A C 1
ATOM 681 O O . LYS A 1 85 ? 26.409 -1.320 -16.539 1.00 55.34 85 LYS A O 1
ATOM 686 N N . GLN A 1 86 ? 26.212 -3.554 -16.562 1.00 44.12 86 GLN A N 1
ATOM 687 C CA . GLN A 1 86 ? 24.753 -3.572 -16.701 1.00 44.12 86 GLN A CA 1
ATOM 688 C C . GLN A 1 86 ? 24.059 -2.921 -15.502 1.00 44.12 86 GLN A C 1
ATOM 690 O O . GLN A 1 86 ? 23.127 -2.142 -15.684 1.00 44.12 86 GLN A O 1
ATOM 695 N N . LYS A 1 87 ? 24.532 -3.186 -14.278 1.00 46.53 87 LYS A N 1
ATOM 696 C CA . LYS A 1 87 ? 24.011 -2.556 -13.062 1.00 46.53 87 LYS A CA 1
ATOM 697 C C . LYS A 1 87 ? 24.285 -1.054 -13.032 1.00 46.53 87 LYS A C 1
ATOM 699 O O . LYS A 1 87 ? 23.384 -0.293 -12.710 1.00 46.53 87 LYS A O 1
ATOM 704 N N . GLU A 1 88 ? 25.489 -0.615 -13.381 1.00 59.19 88 GLU A N 1
ATOM 705 C CA . GLU A 1 88 ? 25.831 0.811 -13.453 1.00 59.19 88 GLU A CA 1
ATOM 706 C C . GLU A 1 88 ? 25.012 1.542 -14.524 1.00 59.19 88 GLU A C 1
ATOM 708 O O . GLU A 1 88 ? 24.531 2.652 -14.289 1.00 59.19 88 GLU A O 1
ATOM 713 N N . GLU A 1 89 ? 24.802 0.915 -15.684 1.00 54.06 89 GLU A N 1
ATOM 714 C CA . GLU A 1 89 ? 23.961 1.449 -16.754 1.00 54.06 89 GLU A CA 1
ATOM 715 C C . GLU A 1 89 ? 22.481 1.497 -16.341 1.00 54.06 89 GLU A C 1
ATOM 717 O O . GLU A 1 89 ? 21.807 2.503 -16.579 1.00 54.06 89 GLU A O 1
ATOM 722 N N . PHE A 1 90 ? 21.987 0.455 -15.667 1.00 43.97 90 PHE A N 1
ATOM 723 C CA . PHE A 1 90 ? 20.649 0.415 -15.078 1.00 43.97 90 PHE A CA 1
ATOM 724 C C . PHE A 1 90 ? 20.477 1.516 -14.026 1.00 43.97 90 PHE A C 1
ATOM 726 O O . PHE A 1 90 ? 19.555 2.321 -14.128 1.00 43.97 90 PHE A O 1
ATOM 733 N N . ASP A 1 91 ? 21.408 1.637 -13.079 1.00 55.22 91 ASP A N 1
ATOM 734 C CA . ASP A 1 91 ? 21.391 2.664 -12.035 1.00 55.22 91 ASP A CA 1
ATOM 735 C C . ASP A 1 91 ? 21.450 4.079 -12.632 1.00 55.22 91 ASP A C 1
ATOM 737 O O . ASP A 1 91 ? 20.820 5.003 -12.109 1.00 55.22 91 ASP A O 1
ATOM 741 N N . LYS A 1 92 ? 22.185 4.275 -13.734 1.00 63.41 92 LYS A N 1
ATOM 742 C CA . LYS A 1 92 ? 22.241 5.553 -14.455 1.00 63.41 92 LYS A CA 1
ATOM 743 C C . LYS A 1 92 ? 20.907 5.880 -15.129 1.00 63.41 92 LYS A C 1
ATOM 745 O O . LYS A 1 92 ? 20.398 6.980 -14.919 1.00 63.41 92 LYS A O 1
ATOM 750 N N . LYS A 1 93 ? 20.311 4.928 -15.855 1.00 58.22 93 LYS A N 1
ATOM 751 C CA . LYS A 1 93 ? 18.986 5.088 -16.485 1.00 58.22 93 LYS A CA 1
ATOM 752 C C . LYS A 1 93 ? 17.903 5.364 -15.443 1.00 58.22 93 LYS A C 1
ATOM 754 O O . LYS A 1 93 ? 17.152 6.324 -15.582 1.00 58.22 93 LYS A O 1
ATOM 759 N N . VAL A 1 94 ? 17.896 4.619 -14.337 1.00 60.47 94 VAL A N 1
ATOM 760 C CA . VAL A 1 94 ? 16.973 4.835 -13.212 1.00 60.47 94 VAL A CA 1
ATOM 761 C C . VAL A 1 94 ? 17.159 6.227 -12.600 1.00 60.47 94 VAL A C 1
ATOM 763 O O . VAL A 1 94 ? 16.180 6.903 -12.295 1.00 60.47 94 VAL A O 1
ATOM 766 N N . LYS A 1 95 ? 18.397 6.710 -12.436 1.00 67.50 95 LYS A N 1
ATOM 767 C CA . LYS A 1 95 ? 18.661 8.069 -11.922 1.00 67.50 95 LYS A CA 1
ATOM 768 C C . LYS A 1 95 ? 18.184 9.177 -12.862 1.00 67.50 95 LYS A C 1
ATOM 770 O O . LYS A 1 95 ? 17.816 10.246 -12.375 1.00 67.50 95 LYS A O 1
ATOM 775 N N . GLU A 1 96 ? 18.235 8.960 -14.172 1.00 68.50 96 GLU A N 1
ATOM 776 C CA . GLU A 1 96 ? 17.717 9.900 -15.172 1.00 68.50 96 GLU A CA 1
ATOM 777 C C . GLU A 1 96 ? 16.181 9.906 -15.171 1.00 68.50 96 GLU A C 1
ATOM 779 O O . GLU A 1 96 ? 15.575 10.971 -15.066 1.00 68.50 96 GLU A O 1
ATOM 784 N N . GLU A 1 97 ? 15.550 8.731 -15.144 1.00 69.12 97 GLU A N 1
ATOM 785 C CA . GLU A 1 97 ? 14.089 8.574 -15.058 1.00 69.12 97 GLU A CA 1
ATOM 786 C C . GLU A 1 97 ? 13.505 9.127 -13.750 1.00 69.12 97 GLU A C 1
ATOM 788 O O . GLU A 1 97 ? 12.448 9.755 -13.754 1.00 69.12 97 GLU A O 1
ATOM 793 N N . LYS A 1 98 ? 14.231 9.003 -12.630 1.00 68.69 98 LYS A N 1
ATOM 794 C CA . LYS A 1 98 ? 13.876 9.609 -11.331 1.00 68.69 98 LYS A CA 1
ATOM 795 C C . LYS A 1 98 ? 13.854 11.146 -11.344 1.00 68.69 98 LYS A C 1
ATOM 797 O O . LYS A 1 98 ? 13.518 11.755 -10.326 1.00 68.69 98 LYS A O 1
ATOM 802 N N . LYS A 1 99 ? 14.224 11.792 -12.453 1.00 78.31 99 LYS A N 1
ATOM 803 C CA . LYS A 1 99 ? 14.112 13.246 -12.650 1.00 78.31 99 LYS A CA 1
ATOM 804 C C . LYS A 1 99 ? 13.005 13.632 -13.629 1.00 78.31 99 LYS A C 1
ATOM 806 O O . LYS A 1 99 ? 12.640 14.806 -13.644 1.00 78.31 99 LYS A O 1
ATOM 811 N N . ASP A 1 100 ? 12.484 12.690 -14.413 1.00 83.50 100 ASP A N 1
ATOM 812 C CA . ASP A 1 100 ? 11.469 12.955 -15.430 1.00 83.50 100 ASP A CA 1
ATOM 813 C C . ASP A 1 100 ? 10.092 13.195 -14.775 1.00 83.50 100 ASP A C 1
ATOM 815 O O . ASP A 1 100 ? 9.545 12.286 -14.140 1.00 83.50 100 ASP A O 1
ATOM 819 N N . PRO A 1 101 ? 9.497 14.397 -14.915 1.00 85.69 101 PRO A N 1
ATOM 820 C CA . PRO A 1 101 ? 8.164 14.686 -14.395 1.00 85.69 101 PRO A CA 1
ATOM 821 C C . PRO A 1 101 ? 7.066 13.737 -14.894 1.00 85.69 101 PRO A C 1
ATOM 823 O O . PRO A 1 101 ? 6.108 13.502 -14.152 1.00 85.69 101 PRO A O 1
ATOM 826 N N . GLU A 1 102 ? 7.191 13.200 -16.112 1.00 84.88 102 GLU A N 1
ATOM 827 C CA . GLU A 1 102 ? 6.228 12.252 -16.683 1.00 84.88 102 GLU A CA 1
ATOM 828 C C . GLU A 1 102 ? 6.307 10.882 -16.009 1.00 84.88 102 GLU A C 1
ATOM 830 O O . GLU A 1 102 ? 5.277 10.248 -15.788 1.00 84.88 102 GLU A O 1
ATOM 835 N N . CYS A 1 103 ? 7.501 10.437 -15.611 1.00 83.38 103 CYS A N 1
ATOM 836 C CA . CYS A 1 103 ? 7.682 9.190 -14.865 1.00 83.38 103 CYS A CA 1
ATOM 837 C C . CYS A 1 103 ? 7.293 9.356 -13.389 1.00 83.38 103 CYS A C 1
ATOM 839 O O . CYS A 1 103 ? 6.624 8.499 -12.804 1.00 83.38 103 CYS A O 1
ATOM 841 N N . LEU A 1 104 ? 7.661 10.488 -12.784 1.00 83.50 104 LEU A N 1
ATOM 842 C CA . LEU A 1 104 ? 7.417 10.772 -11.368 1.00 83.50 104 LEU A CA 1
ATOM 843 C C . LEU A 1 104 ? 5.931 10.906 -11.011 1.00 83.50 104 LEU A C 1
ATOM 845 O O . LEU A 1 104 ? 5.589 10.787 -9.837 1.00 83.50 104 LEU A O 1
ATOM 849 N N . ARG A 1 105 ? 5.033 11.103 -11.987 1.00 84.31 105 ARG A N 1
ATOM 850 C CA . ARG A 1 105 ? 3.583 11.094 -11.723 1.00 84.31 105 ARG A CA 1
ATOM 851 C C . ARG A 1 105 ? 3.075 9.734 -11.226 1.00 84.31 105 ARG A C 1
ATOM 853 O O . ARG A 1 105 ? 2.080 9.706 -10.514 1.00 84.31 105 ARG A O 1
ATOM 860 N N . CYS A 1 106 ? 3.752 8.642 -11.597 1.00 83.19 106 CYS A N 1
ATOM 861 C CA . CYS A 1 106 ? 3.377 7.270 -11.236 1.00 83.19 106 CYS A CA 1
ATOM 862 C C . CYS A 1 106 ? 4.414 6.570 -10.349 1.00 83.19 106 CYS A C 1
ATOM 864 O O . CYS A 1 106 ? 4.057 5.695 -9.569 1.00 83.19 106 CYS A O 1
ATOM 866 N N . HIS A 1 107 ? 5.691 6.944 -10.459 1.00 83.31 107 HIS A N 1
ATOM 867 C CA . HIS A 1 107 ? 6.806 6.296 -9.754 1.00 83.31 107 HIS A CA 1
ATOM 868 C C . HIS A 1 107 ? 7.304 7.087 -8.536 1.00 83.31 107 HIS A C 1
ATOM 870 O O . HIS A 1 107 ? 8.408 6.862 -8.041 1.00 83.31 107 HIS A O 1
ATOM 876 N N . ALA A 1 108 ? 6.501 8.027 -8.045 1.00 80.56 108 ALA A N 1
ATOM 877 C CA . ALA A 1 108 ? 6.754 8.713 -6.792 1.00 80.56 108 ALA A CA 1
ATOM 878 C C . ALA A 1 108 ? 5.449 8.985 -6.052 1.00 80.56 108 ALA A C 1
ATOM 880 O O . ALA A 1 108 ? 4.415 9.312 -6.635 1.00 80.56 108 ALA A O 1
ATOM 881 N N . THR A 1 109 ? 5.520 8.918 -4.730 1.00 78.81 109 THR A N 1
ATOM 882 C CA . THR A 1 109 ? 4.393 9.220 -3.858 1.00 78.81 109 THR A CA 1
ATOM 883 C C . THR A 1 109 ? 4.424 10.684 -3.450 1.00 78.81 109 THR A C 1
ATOM 885 O O . THR A 1 109 ? 5.461 11.224 -3.058 1.00 78.81 109 THR A O 1
ATOM 888 N N . ALA A 1 110 ? 3.261 11.335 -3.509 1.00 76.81 110 ALA A N 1
ATOM 889 C CA . ALA A 1 110 ? 3.100 12.753 -3.192 1.00 76.81 110 ALA A CA 1
ATOM 890 C C . ALA A 1 110 ? 3.925 13.703 -4.092 1.00 76.81 110 ALA A C 1
ATOM 892 O O . ALA A 1 110 ? 4.314 14.794 -3.667 1.00 76.81 110 ALA A O 1
ATOM 893 N N . TYR A 1 111 ? 4.178 13.315 -5.348 1.00 80.19 111 TYR A N 1
ATOM 894 C CA . TYR A 1 111 ? 4.809 14.193 -6.333 1.00 80.19 111 TYR A CA 1
ATOM 895 C C . TYR A 1 111 ? 3.970 15.462 -6.560 1.00 80.19 111 TYR A C 1
ATOM 897 O O . TYR A 1 111 ? 2.748 15.402 -6.676 1.00 80.19 111 TYR A O 1
ATOM 905 N N . LYS A 1 112 ? 4.625 16.633 -6.578 1.00 76.69 112 LYS A N 1
ATOM 906 C CA . LYS A 1 112 ? 3.991 17.971 -6.637 1.00 76.69 112 LYS A CA 1
ATOM 907 C C . LYS A 1 112 ? 3.023 18.289 -5.478 1.00 76.69 112 LYS A C 1
ATOM 909 O O . LYS A 1 112 ? 2.315 19.294 -5.536 1.00 76.69 112 LYS A O 1
ATOM 914 N N . MET A 1 113 ? 3.013 17.501 -4.401 1.00 75.88 113 MET A N 1
ATOM 915 C CA . MET A 1 113 ? 2.219 17.779 -3.200 1.00 75.88 113 MET A CA 1
ATOM 916 C C . MET A 1 113 ? 3.063 18.440 -2.103 1.00 75.88 113 MET A C 1
ATOM 918 O O . MET A 1 113 ? 4.288 18.331 -2.059 1.00 75.88 113 MET A O 1
ATOM 922 N N . LYS A 1 114 ? 2.401 19.127 -1.163 1.00 71.19 114 LYS A N 1
ATOM 923 C CA . LYS A 1 114 ? 3.069 19.702 0.014 1.00 71.19 114 LYS A CA 1
ATOM 924 C C . LYS A 1 114 ? 3.363 18.603 1.040 1.00 71.19 114 LYS A C 1
ATOM 926 O O . LYS A 1 114 ? 2.469 18.194 1.775 1.00 71.19 114 LYS A O 1
ATOM 931 N N . ILE A 1 115 ? 4.623 18.177 1.133 1.00 71.00 115 ILE A N 1
ATOM 932 C CA . ILE A 1 115 ? 5.107 17.270 2.186 1.00 71.00 115 ILE A CA 1
ATOM 933 C C . ILE A 1 115 ? 5.920 18.025 3.247 1.00 71.00 115 ILE A C 1
ATOM 935 O O . ILE A 1 115 ? 6.614 19.001 2.957 1.00 71.00 115 ILE A O 1
ATOM 939 N N . LYS A 1 116 ? 5.858 17.577 4.507 1.00 64.81 116 LYS A N 1
ATOM 940 C CA . LYS A 1 116 ? 6.719 18.122 5.570 1.00 64.81 116 LYS A CA 1
ATOM 941 C C . LYS A 1 116 ? 8.172 17.709 5.313 1.00 64.81 116 LYS A C 1
ATOM 943 O O . LYS A 1 116 ? 8.484 16.517 5.302 1.00 64.81 116 LYS A O 1
ATOM 948 N N . LYS A 1 117 ? 9.062 18.695 5.145 1.00 56.62 117 LYS A N 1
ATOM 949 C CA . LYS A 1 117 ? 10.510 18.480 4.972 1.00 56.62 117 LYS A CA 1
ATOM 950 C C . LYS A 1 117 ? 11.065 17.606 6.109 1.00 56.62 117 LYS A C 1
ATOM 952 O O . LYS A 1 117 ? 10.723 17.813 7.271 1.00 56.62 117 LYS A O 1
ATOM 957 N N . GLY A 1 118 ? 11.906 16.628 5.769 1.00 54.56 118 GLY A N 1
ATOM 958 C CA . GLY A 1 118 ? 12.595 15.767 6.744 1.00 54.56 118 GLY A CA 1
ATOM 959 C C . GLY A 1 118 ? 11.764 14.626 7.348 1.00 54.56 118 GLY A C 1
ATOM 960 O O . GLY A 1 118 ? 12.221 13.982 8.287 1.00 54.56 118 GLY A O 1
ATOM 961 N N . LYS A 1 119 ? 10.547 14.359 6.846 1.00 50.44 119 LYS A N 1
ATOM 962 C CA . LYS A 1 119 ? 9.696 13.241 7.314 1.00 50.44 119 LYS A CA 1
ATOM 963 C C . LYS A 1 119 ? 9.730 12.004 6.415 1.00 50.44 119 LYS A C 1
ATOM 965 O O . LYS A 1 119 ? 9.343 10.932 6.872 1.00 50.44 119 LYS A O 1
ATOM 970 N N . SER A 1 120 ? 10.210 12.127 5.180 1.00 50.09 120 SER A N 1
ATOM 971 C CA . SER A 1 120 ? 10.492 10.966 4.341 1.00 50.09 120 SER A CA 1
ATOM 972 C C . SER A 1 120 ? 11.841 10.384 4.759 1.00 50.09 120 SER A C 1
ATOM 974 O O . SER A 1 120 ? 12.880 10.994 4.524 1.00 50.09 120 SER A O 1
ATOM 976 N N . LYS A 1 121 ? 11.836 9.206 5.391 1.00 45.53 121 LYS A N 1
ATOM 977 C CA . LYS A 1 121 ? 13.067 8.433 5.638 1.00 45.53 121 LYS A CA 1
ATOM 978 C C . LYS A 1 121 ? 13.676 7.869 4.337 1.00 45.53 121 LYS A C 1
ATOM 980 O O . LYS A 1 121 ? 14.744 7.275 4.399 1.00 45.53 121 LYS A O 1
ATOM 985 N N . LYS A 1 122 ? 12.986 8.014 3.194 1.00 42.78 122 LYS A N 1
ATOM 986 C CA . LYS A 1 122 ? 13.271 7.345 1.914 1.00 42.78 122 LYS A CA 1
ATOM 987 C C . LYS A 1 122 ? 13.062 8.251 0.682 1.00 42.78 122 LYS A C 1
ATOM 989 O O . LYS A 1 122 ? 12.585 7.772 -0.334 1.00 42.78 122 LYS A O 1
ATOM 994 N N . GLY A 1 123 ? 13.309 9.562 0.728 1.00 47.47 123 GLY A N 1
ATOM 995 C CA . GLY A 1 123 ? 13.037 10.359 -0.476 1.00 47.47 123 GLY A CA 1
ATOM 996 C C . GLY A 1 123 ? 13.701 11.713 -0.578 1.00 47.47 123 GLY A C 1
ATOM 997 O O . GLY A 1 123 ? 14.107 12.319 0.418 1.00 47.47 123 GLY A O 1
ATOM 998 N N . SER A 1 124 ? 13.775 12.178 -1.826 1.00 53.19 124 SER A N 1
ATOM 999 C CA . SER A 1 124 ? 14.135 13.545 -2.188 1.00 53.19 124 SER A CA 1
ATOM 1000 C C . SER A 1 124 ? 13.303 14.553 -1.379 1.00 53.19 124 SER A C 1
ATOM 1002 O O . SER A 1 124 ? 12.187 14.277 -0.945 1.00 53.19 124 SER A O 1
ATOM 1004 N N . LYS A 1 125 ? 13.823 15.764 -1.150 1.00 58.72 125 LYS A N 1
ATOM 1005 C CA . LYS A 1 125 ? 13.186 16.773 -0.275 1.00 58.72 125 LYS A CA 1
ATOM 1006 C C . LYS A 1 125 ? 11.742 17.165 -0.677 1.00 58.72 125 LYS A C 1
ATOM 1008 O O . LYS A 1 125 ? 11.100 17.874 0.098 1.00 58.72 125 LYS A O 1
ATOM 1013 N N . ASN A 1 126 ? 11.247 16.717 -1.840 1.00 70.81 126 ASN A N 1
ATOM 1014 C CA . ASN A 1 126 ? 10.012 17.171 -2.485 1.00 70.81 126 ASN A CA 1
ATOM 1015 C C . ASN A 1 126 ? 8.961 16.069 -2.746 1.00 70.81 126 ASN A C 1
ATOM 1017 O O . ASN A 1 126 ? 7.827 16.415 -3.060 1.00 70.81 126 ASN A O 1
ATOM 1021 N N . PHE A 1 127 ? 9.305 14.782 -2.639 1.00 75.19 127 PHE A N 1
ATOM 1022 C CA . PHE A 1 127 ? 8.377 13.651 -2.798 1.00 75.19 127 PHE A CA 1
ATOM 1023 C C . PHE A 1 127 ? 8.932 12.397 -2.102 1.00 75.19 127 PHE A C 1
ATOM 1025 O O . PHE A 1 127 ? 10.103 12.349 -1.723 1.00 75.19 127 PHE A O 1
ATOM 1032 N N . ILE A 1 128 ? 8.099 11.382 -1.901 1.00 75.69 128 ILE A N 1
ATOM 1033 C CA . ILE A 1 128 ? 8.525 10.075 -1.384 1.00 75.69 128 ILE A CA 1
ATOM 1034 C C . ILE A 1 128 ? 8.889 9.205 -2.594 1.00 75.69 128 ILE A C 1
ATOM 1036 O O . ILE A 1 128 ? 8.115 9.147 -3.547 1.00 75.69 128 ILE A O 1
ATOM 1040 N N . GLU A 1 129 ? 10.078 8.593 -2.594 1.00 73.62 129 GLU A N 1
ATOM 1041 C CA . GLU A 1 129 ? 10.478 7.710 -3.696 1.00 73.62 129 GLU A CA 1
ATOM 1042 C C . GLU A 1 129 ? 9.585 6.469 -3.739 1.00 73.62 129 GLU A C 1
ATOM 1044 O O . GLU A 1 129 ? 9.177 5.957 -2.693 1.00 73.62 129 GLU A O 1
ATOM 1049 N N . ASP A 1 130 ? 9.307 6.015 -4.962 1.00 76.00 130 ASP A N 1
ATOM 1050 C CA . ASP A 1 130 ? 8.459 4.869 -5.277 1.00 76.00 130 ASP A CA 1
ATOM 1051 C C . ASP A 1 130 ? 6.984 5.040 -4.856 1.00 76.00 130 ASP A C 1
ATOM 1053 O O . ASP A 1 130 ? 6.536 6.089 -4.372 1.00 76.00 130 ASP A O 1
ATOM 1057 N N . VAL A 1 131 ? 6.194 3.994 -5.105 1.00 77.12 131 VAL A N 1
ATOM 1058 C CA . VAL A 1 131 ? 4.783 3.895 -4.713 1.00 77.12 131 VAL A CA 1
ATOM 1059 C C . VAL A 1 131 ? 4.724 3.386 -3.268 1.00 77.12 131 VAL A C 1
ATOM 1061 O O . VAL A 1 131 ? 4.849 2.195 -2.999 1.00 77.12 131 VAL A O 1
ATOM 1064 N N . ALA A 1 132 ? 4.593 4.309 -2.317 1.00 75.19 132 ALA A N 1
ATOM 1065 C CA . ALA A 1 132 ? 4.549 4.053 -0.883 1.00 75.19 132 ALA A CA 1
ATOM 1066 C C . ALA A 1 132 ? 3.107 3.867 -0.386 1.00 75.19 132 ALA A C 1
ATOM 1068 O O . ALA A 1 132 ? 2.146 4.072 -1.126 1.00 75.19 132 ALA A O 1
ATOM 1069 N N . CYS A 1 133 ? 2.937 3.524 0.896 1.00 73.25 133 CYS A N 1
ATOM 1070 C CA . CYS A 1 133 ? 1.621 3.304 1.507 1.00 73.25 133 CYS A CA 1
ATOM 1071 C C . CYS A 1 133 ? 0.654 4.467 1.246 1.00 73.25 133 CYS A C 1
ATOM 1073 O O . CYS A 1 133 ? -0.531 4.253 1.004 1.00 73.25 133 CYS A O 1
ATOM 1075 N N . GLU A 1 134 ? 1.158 5.700 1.268 1.00 75.06 134 GLU A N 1
ATOM 1076 C CA . GLU A 1 134 ? 0.389 6.916 1.029 1.00 75.06 134 GLU A CA 1
ATOM 1077 C C . GLU A 1 134 ? -0.046 7.079 -0.436 1.00 75.06 134 GLU A C 1
ATOM 1079 O O . GLU A 1 134 ? -1.009 7.790 -0.692 1.00 75.06 134 GLU A O 1
ATOM 1084 N N . ALA A 1 135 ? 0.575 6.407 -1.408 1.00 74.75 135 ALA A N 1
ATOM 1085 C CA . ALA A 1 135 ? 0.073 6.404 -2.784 1.00 74.75 135 ALA A CA 1
ATOM 1086 C C . ALA A 1 135 ? -1.248 5.646 -2.920 1.00 74.75 135 ALA A C 1
ATOM 1088 O O . ALA A 1 135 ? -1.968 5.891 -3.879 1.00 74.75 135 ALA A O 1
ATOM 1089 N N . CYS A 1 136 ? -1.577 4.771 -1.961 1.00 70.25 136 CYS A N 1
ATOM 1090 C CA . CYS A 1 136 ? -2.853 4.064 -1.872 1.00 70.25 136 CYS A CA 1
ATOM 1091 C C . CYS A 1 136 ? -3.718 4.644 -0.742 1.00 70.25 136 CYS A C 1
ATOM 1093 O O . CYS A 1 136 ? -4.809 5.138 -0.978 1.00 70.25 136 CYS A O 1
ATOM 1095 N N . HIS A 1 137 ? -3.238 4.663 0.495 1.00 70.25 137 HIS A N 1
ATOM 1096 C CA . HIS A 1 137 ? -4.017 5.066 1.677 1.00 70.25 137 HIS A CA 1
ATOM 1097 C C . HIS A 1 137 ? -4.073 6.587 1.914 1.00 70.25 137 HIS A C 1
ATOM 1099 O O . HIS A 1 137 ? -4.769 7.050 2.821 1.00 70.25 137 HIS A O 1
ATOM 1105 N N . GLY A 1 138 ? -3.329 7.354 1.108 1.00 71.50 138 GLY A N 1
ATOM 1106 C CA . GLY A 1 138 ? -3.090 8.790 1.242 1.00 71.50 138 GLY A CA 1
ATOM 1107 C C . GLY A 1 138 ? -2.494 9.234 2.578 1.00 71.50 138 GLY A C 1
ATOM 1108 O O . GLY A 1 138 ? -1.924 8.423 3.315 1.00 71.50 138 GLY A O 1
ATOM 1109 N N . PRO A 1 139 ? -2.494 10.549 2.869 1.00 73.38 139 PRO A N 1
ATOM 1110 C CA . PRO A 1 139 ? -1.694 11.106 3.949 1.00 73.38 139 PRO A CA 1
ATOM 1111 C C . PRO A 1 139 ? -2.219 10.693 5.329 1.00 73.38 139 PRO A C 1
ATOM 1113 O O . PRO A 1 139 ? -3.231 11.190 5.820 1.00 73.38 139 PRO A O 1
ATOM 1116 N N . GLY A 1 140 ? -1.446 9.869 6.036 1.00 72.00 140 GLY A N 1
ATOM 1117 C CA . GLY A 1 140 ? -1.803 9.385 7.375 1.00 72.00 140 GLY A CA 1
ATOM 1118 C C . GLY A 1 140 ? -1.806 10.440 8.497 1.00 72.00 140 GLY A C 1
ATOM 1119 O O . GLY A 1 140 ? -2.169 10.116 9.628 1.00 72.00 140 GLY A O 1
ATOM 1120 N N . GLU A 1 141 ? -1.408 11.697 8.249 1.00 75.56 141 GLU A N 1
ATOM 1121 C CA . GLU A 1 141 ? -1.289 12.724 9.303 1.00 75.56 141 GLU A CA 1
ATOM 1122 C C . GLU A 1 141 ? -2.615 12.976 10.032 1.00 75.56 141 GLU A C 1
ATOM 1124 O O . GLU A 1 141 ? -2.642 13.043 11.266 1.00 75.56 141 GLU A O 1
ATOM 1129 N N . ALA A 1 142 ? -3.705 13.147 9.284 1.00 74.88 142 ALA A N 1
ATOM 1130 C CA . ALA A 1 142 ? -5.008 13.459 9.857 1.00 74.88 142 ALA A CA 1
ATOM 1131 C C . ALA A 1 142 ? -5.547 12.283 10.685 1.00 74.88 142 ALA A C 1
ATOM 1133 O O . ALA A 1 142 ? -6.007 12.476 11.813 1.00 74.88 142 ALA A O 1
ATOM 1134 N N . TYR A 1 143 ? -5.346 11.054 10.210 1.00 75.38 143 TYR A N 1
ATOM 1135 C CA . TYR A 1 143 ? -5.702 9.858 10.965 1.00 75.38 143 TYR A CA 1
ATOM 1136 C C . TYR A 1 143 ? -4.915 9.698 12.262 1.00 75.38 143 TYR A C 1
ATOM 1138 O O . TYR A 1 143 ? -5.470 9.329 13.298 1.00 75.38 143 TYR A O 1
ATOM 1146 N N . VAL A 1 144 ? -3.619 10.019 12.248 1.00 80.12 144 VAL A N 1
ATOM 1147 C CA . VAL A 1 144 ? -2.801 9.988 13.466 1.00 80.12 144 VAL A CA 1
ATOM 1148 C C . VAL A 1 144 ? -3.370 10.937 14.526 1.00 80.12 144 VAL A C 1
ATOM 1150 O O . VAL A 1 144 ? -3.328 10.603 15.711 1.00 80.12 144 VAL A O 1
ATOM 1153 N N . LYS A 1 145 ? -3.941 12.086 14.134 1.00 81.69 145 LYS A N 1
ATOM 1154 C CA . LYS A 1 145 ? -4.610 13.008 15.072 1.00 81.69 145 LYS A CA 1
ATOM 1155 C C . LYS A 1 145 ? -5.859 12.369 15.683 1.00 81.69 145 LYS A C 1
ATOM 1157 O O . LYS A 1 145 ? -6.002 12.399 16.904 1.00 81.69 145 LYS A O 1
ATOM 1162 N N . VAL A 1 146 ? -6.696 11.723 14.867 1.00 83.88 146 VAL A N 1
ATOM 1163 C CA . VAL A 1 146 ? -7.883 10.979 15.331 1.00 83.88 146 VAL A CA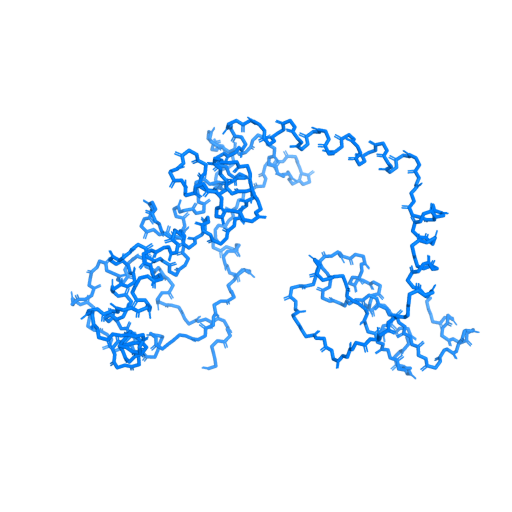 1
ATOM 1164 C C . VAL A 1 146 ? -7.491 9.869 16.307 1.00 83.88 146 VAL A C 1
ATOM 1166 O O . VAL A 1 146 ? -8.006 9.817 17.421 1.00 83.88 146 VAL A O 1
ATOM 1169 N N . LYS A 1 147 ? -6.519 9.025 15.944 1.00 82.75 147 LYS A N 1
ATOM 1170 C CA . LYS A 1 147 ? -6.059 7.909 16.786 1.00 82.75 147 LYS A CA 1
ATOM 1171 C C . LYS A 1 147 ? -5.468 8.379 18.118 1.00 82.75 147 LYS A C 1
ATOM 1173 O O . LYS A 1 147 ? -5.558 7.668 19.114 1.00 82.75 147 LYS A O 1
ATOM 1178 N N . LYS A 1 148 ? -4.837 9.555 18.146 1.00 85.50 148 LYS A N 1
ATOM 1179 C CA . LYS A 1 148 ? -4.236 10.111 19.365 1.00 85.50 148 LYS A CA 1
ATOM 1180 C C . LYS A 1 148 ? -5.253 10.781 20.280 1.00 85.50 148 LYS A C 1
ATOM 1182 O O . LYS A 1 148 ? -5.085 10.698 21.493 1.00 85.50 148 LYS A O 1
ATOM 1187 N N . ASN A 1 149 ? -6.243 11.482 19.726 1.00 86.25 149 ASN A N 1
ATOM 1188 C CA . ASN A 1 149 ? -7.138 12.303 20.536 1.00 86.25 149 ASN A CA 1
ATOM 1189 C C . ASN A 1 149 ? -8.497 12.586 19.872 1.00 86.25 149 ASN A C 1
ATOM 1191 O O . ASN A 1 149 ? -8.878 13.742 19.661 1.00 86.25 149 ASN A O 1
ATOM 1195 N N . TYR A 1 150 ? -9.241 11.533 19.533 1.00 88.25 150 TYR A N 1
ATOM 1196 C CA . TYR A 1 150 ? -10.586 11.674 18.977 1.00 88.25 150 TYR A CA 1
ATOM 1197 C C . TYR A 1 150 ? -11.504 12.440 19.943 1.00 88.25 150 TYR A C 1
ATOM 1199 O O . TYR A 1 150 ? -11.623 12.082 21.114 1.00 88.25 150 TYR A O 1
ATOM 1207 N N . GLN A 1 151 ? -12.117 13.528 19.459 1.00 87.50 151 GLN A N 1
ATOM 1208 C CA . GLN A 1 151 ? -12.989 14.427 20.234 1.00 87.50 151 GLN A CA 1
ATOM 1209 C C . GLN A 1 151 ? -12.396 14.931 21.565 1.00 87.50 151 GLN A C 1
ATOM 1211 O O . GLN A 1 151 ? -13.140 15.186 22.507 1.00 87.50 15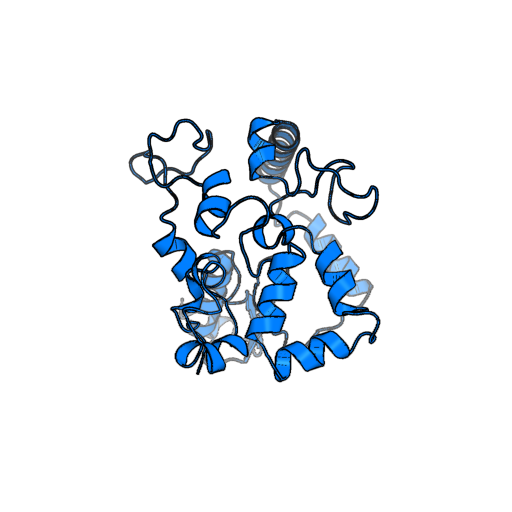1 GLN A O 1
ATOM 1216 N N . LYS A 1 152 ? -11.068 15.074 21.671 1.00 87.31 152 LYS A N 1
ATOM 1217 C CA . LYS A 1 152 ? -10.383 15.454 22.925 1.00 87.31 152 LYS A CA 1
ATOM 1218 C C . LYS A 1 152 ? -10.571 14.451 24.083 1.00 87.31 152 LYS A C 1
ATOM 1220 O O . LYS A 1 152 ? -10.346 14.803 25.235 1.00 87.31 152 LYS A O 1
ATOM 1225 N N . LYS A 1 153 ? -10.958 13.203 23.789 1.00 88.38 153 LYS A N 1
ATOM 1226 C CA . LYS A 1 153 ? -11.220 12.135 24.775 1.00 88.38 153 LYS A CA 1
ATOM 1227 C C . LYS A 1 153 ? -10.049 11.150 24.938 1.00 88.38 153 LYS A C 1
ATOM 1229 O O . LYS A 1 153 ? -10.211 10.083 25.523 1.00 88.38 153 LYS A O 1
ATOM 1234 N N . GLY A 1 154 ? -8.868 11.481 24.416 1.00 89.25 154 GLY A N 1
ATOM 1235 C CA . GLY A 1 154 ? -7.661 10.658 24.516 1.00 89.25 154 GLY A CA 1
ATOM 1236 C C . GLY A 1 154 ? -7.555 9.532 23.478 1.00 89.25 154 GLY A C 1
ATOM 1237 O O . GLY A 1 154 ? -8.383 9.385 22.577 1.00 89.25 154 GLY A O 1
ATOM 1238 N N . LYS A 1 155 ? -6.488 8.731 23.603 1.00 86.00 155 LYS A N 1
ATOM 1239 C CA . LYS A 1 155 ? -6.054 7.715 22.618 1.00 86.00 155 LYS A CA 1
ATOM 1240 C C . LYS A 1 155 ? -6.980 6.501 22.489 1.00 86.00 155 LYS A C 1
ATOM 1242 O O . LYS A 1 155 ? -6.942 5.795 21.482 1.00 86.00 155 LYS A O 1
ATOM 1247 N N . ASP A 1 156 ? -7.790 6.236 23.510 1.00 90.69 156 ASP A N 1
ATOM 1248 C CA . ASP A 1 156 ? -8.648 5.051 23.556 1.00 90.69 156 ASP A CA 1
ATOM 1249 C C . ASP A 1 156 ? -10.076 5.342 23.079 1.00 90.69 156 ASP A C 1
ATOM 1251 O O . ASP A 1 156 ? -10.803 4.416 22.730 1.00 90.69 156 ASP A O 1
ATOM 1255 N N . ALA A 1 157 ? -10.452 6.618 22.939 1.00 91.38 157 ALA A N 1
ATOM 1256 C CA . ALA A 1 157 ? -11.775 7.020 22.468 1.00 91.38 157 ALA A CA 1
ATOM 1257 C C . ALA A 1 157 ? -12.084 6.502 21.057 1.00 91.38 157 ALA A C 1
ATOM 1259 O O . ALA A 1 157 ? -13.167 5.977 20.812 1.00 91.38 157 ALA A O 1
ATOM 1260 N N . PHE A 1 158 ? -11.122 6.594 20.133 1.00 88.56 158 PHE A N 1
ATOM 1261 C CA . PHE A 1 158 ? -11.320 6.083 18.776 1.00 88.56 158 PHE A CA 1
ATOM 1262 C C . PHE A 1 158 ? -11.352 4.550 18.729 1.00 88.56 158 PHE A C 1
ATOM 1264 O O . PHE A 1 158 ? -12.150 3.968 18.004 1.00 88.56 158 PHE A O 1
ATOM 1271 N N . LYS A 1 159 ? -10.530 3.876 19.545 1.00 87.81 159 LYS A N 1
ATOM 1272 C CA . LYS A 1 159 ? -10.562 2.409 19.658 1.00 87.81 159 LYS A CA 1
ATOM 1273 C C . LYS A 1 159 ? -11.889 1.909 20.219 1.00 87.81 159 LYS A C 1
ATOM 1275 O O . LYS A 1 159 ? -12.360 0.856 19.809 1.00 87.81 159 LYS A O 1
ATOM 1280 N N . LYS A 1 160 ? -12.467 2.649 21.167 1.00 91.12 160 LYS A N 1
ATOM 1281 C CA . LYS A 1 160 ? -13.788 2.365 21.721 1.00 91.12 160 LYS A CA 1
ATOM 1282 C C . LYS A 1 160 ? -14.864 2.523 20.643 1.00 91.12 160 LYS A C 1
ATOM 1284 O O . LYS A 1 160 ? -15.628 1.591 20.430 1.00 91.12 160 LYS A O 1
ATOM 1289 N N . LEU A 1 161 ? -14.825 3.620 19.879 1.00 90.88 161 LEU A N 1
ATOM 1290 C CA . LEU A 1 161 ? -15.730 3.838 18.745 1.00 90.88 161 LEU A CA 1
ATOM 1291 C C . LEU A 1 161 ? -15.647 2.712 17.702 1.00 90.88 161 LEU A C 1
ATOM 1293 O O . LEU A 1 161 ? -16.681 2.226 17.271 1.00 90.88 161 LEU A O 1
ATOM 1297 N N . LEU A 1 162 ? -14.441 2.253 17.343 1.00 86.81 162 LEU A N 1
ATOM 1298 C CA . LEU A 1 162 ? -14.246 1.137 16.401 1.00 86.81 162 LEU A CA 1
ATOM 1299 C C . LEU A 1 162 ? -14.934 -0.167 16.833 1.00 86.81 162 LEU A C 1
ATOM 1301 O O . LEU A 1 162 ? -15.273 -0.981 15.979 1.00 86.81 162 LEU A O 1
ATOM 1305 N N . LYS A 1 163 ? -15.107 -0.381 18.142 1.00 87.06 163 LYS A N 1
ATOM 1306 C CA . LYS A 1 163 ? -15.786 -1.561 18.689 1.00 87.06 163 LYS A CA 1
ATOM 1307 C C . LYS A 1 163 ? -17.294 -1.358 18.817 1.00 87.06 163 LYS A C 1
ATOM 1309 O O . LYS A 1 163 ? -18.045 -2.291 18.576 1.00 87.06 163 LYS A O 1
ATOM 1314 N N . GLU A 1 164 ? -17.720 -0.168 19.233 1.00 91.44 164 GLU A N 1
ATOM 1315 C CA . GLU A 1 164 ? -19.124 0.127 19.549 1.00 91.44 164 GLU A CA 1
ATOM 1316 C C . GLU A 1 164 ? -19.946 0.521 18.317 1.00 91.44 164 GLU A C 1
ATOM 1318 O O . GLU A 1 164 ? -21.094 0.108 18.187 1.00 91.44 164 GLU A O 1
ATOM 1323 N N . ASP A 1 165 ? -19.363 1.306 17.410 1.00 90.69 165 ASP A N 1
ATOM 1324 C CA . ASP A 1 165 ? -20.005 1.757 16.174 1.00 90.69 165 ASP A CA 1
ATOM 1325 C C . ASP A 1 165 ? -18.971 1.797 15.028 1.00 90.69 165 ASP A C 1
ATOM 1327 O O . ASP A 1 165 ? -18.435 2.864 14.689 1.00 90.69 165 ASP A O 1
ATOM 1331 N N . PRO A 1 166 ? -18.666 0.630 14.419 1.00 88.31 166 PRO A N 1
ATOM 1332 C CA . PRO A 1 166 ? -17.708 0.530 13.317 1.00 88.31 166 PRO A CA 1
ATOM 1333 C C . PRO A 1 166 ? -18.061 1.435 12.127 1.00 88.31 166 PRO A C 1
ATOM 1335 O O . PRO A 1 166 ? -17.171 1.988 11.480 1.00 88.31 166 PRO A O 1
ATOM 1338 N N . MET A 1 167 ? -19.356 1.652 11.865 1.00 86.94 167 MET A N 1
ATOM 1339 C CA . MET A 1 167 ? -19.818 2.517 10.774 1.00 86.94 167 MET A CA 1
ATOM 1340 C C . MET A 1 167 ? -19.503 3.987 11.045 1.00 86.94 167 MET A C 1
ATOM 1342 O O . MET A 1 167 ? -18.987 4.686 10.169 1.00 86.94 167 MET A O 1
ATOM 1346 N N . MET A 1 168 ? -19.750 4.465 12.265 1.00 90.12 168 MET A N 1
ATOM 1347 C CA . MET A 1 168 ? -19.363 5.819 12.656 1.00 90.12 168 MET A CA 1
ATOM 1348 C C . MET A 1 168 ? -17.843 5.987 12.688 1.00 90.12 168 MET A C 1
ATOM 1350 O O . MET A 1 168 ? -17.332 7.013 12.238 1.00 90.12 168 MET A O 1
ATOM 1354 N N . ALA A 1 169 ? -17.100 4.984 13.162 1.00 88.12 169 ALA A N 1
ATOM 1355 C CA . ALA A 1 169 ? -15.640 5.013 13.114 1.00 88.12 169 ALA A CA 1
ATOM 1356 C C . ALA A 1 169 ? -15.127 5.168 11.676 1.00 88.12 169 ALA A C 1
ATOM 1358 O O . ALA A 1 169 ? -14.246 5.994 11.417 1.00 88.12 169 ALA A O 1
ATOM 1359 N N . ARG A 1 170 ? -15.729 4.436 10.735 1.00 83.62 170 ARG A N 1
ATOM 1360 C CA . ARG A 1 170 ? -15.398 4.510 9.313 1.00 83.62 170 ARG A CA 1
ATOM 1361 C C . ARG A 1 170 ? -15.747 5.862 8.698 1.00 83.62 170 ARG A C 1
ATOM 1363 O O . ARG A 1 170 ? -14.933 6.423 7.970 1.00 83.62 170 ARG A O 1
ATOM 1370 N N . LYS A 1 171 ? -16.894 6.441 9.059 1.00 85.62 171 LYS A N 1
ATOM 1371 C CA . LYS A 1 171 ? -17.254 7.819 8.688 1.00 85.62 171 LYS A CA 1
ATOM 1372 C C . LYS A 1 171 ? -16.174 8.816 9.110 1.00 85.62 171 LYS A C 1
ATOM 1374 O O . LYS A 1 171 ? -15.733 9.623 8.302 1.00 85.62 171 LYS A O 1
ATOM 1379 N N . VAL A 1 172 ? -15.717 8.732 10.362 1.00 86.25 172 VAL A N 1
ATOM 1380 C CA . VAL A 1 172 ? -14.658 9.604 10.897 1.00 86.25 172 VAL A CA 1
ATOM 1381 C C . VAL A 1 172 ? -13.349 9.420 10.127 1.00 86.25 172 VAL A C 1
ATOM 1383 O O . VAL A 1 172 ? -12.658 10.401 9.855 1.00 86.25 172 VAL A O 1
ATOM 1386 N N . GLN A 1 173 ? -12.996 8.186 9.757 1.00 80.81 173 GLN A N 1
ATOM 1387 C CA . GLN A 1 173 ? -11.826 7.926 8.914 1.00 80.81 173 GLN A CA 1
ATOM 1388 C C . GLN A 1 173 ? -11.949 8.664 7.576 1.00 80.81 173 GLN A C 1
ATOM 1390 O O . GLN A 1 173 ? -11.077 9.478 7.273 1.00 80.81 173 GLN A O 1
ATOM 1395 N N . TYR A 1 174 ? -13.064 8.491 6.862 1.00 77.12 174 TYR A N 1
ATOM 1396 C CA . TYR A 1 174 ? -13.303 9.170 5.586 1.00 77.12 174 TYR A CA 1
ATOM 1397 C C . TYR A 1 174 ? -13.315 10.695 5.703 1.00 77.12 174 TYR A C 1
ATOM 1399 O O . TYR A 1 174 ? -12.621 11.375 4.950 1.00 77.12 174 TYR A O 1
ATOM 1407 N N . ASP A 1 175 ? -14.025 11.245 6.690 1.00 79.75 175 ASP A N 1
ATOM 1408 C CA . ASP A 1 175 ? -14.118 12.694 6.907 1.00 79.75 175 ASP A CA 1
ATOM 1409 C C . ASP A 1 175 ? -12.757 13.325 7.240 1.00 79.75 175 ASP A C 1
ATOM 1411 O O . ASP A 1 175 ? -12.534 14.511 7.001 1.00 79.75 175 ASP A O 1
ATOM 1415 N N . THR A 1 176 ? -11.830 12.540 7.798 1.00 74.06 176 THR A N 1
ATOM 1416 C CA . THR A 1 176 ? -10.461 12.987 8.086 1.00 74.06 176 THR A CA 1
ATOM 1417 C C . THR A 1 176 ? -9.475 12.707 6.956 1.00 74.06 176 THR A C 1
ATOM 1419 O O . THR A 1 176 ? -8.286 12.970 7.118 1.00 74.06 176 THR A O 1
ATOM 1422 N N . GLY A 1 177 ? -9.942 12.217 5.806 1.00 63.78 177 GLY A N 1
ATOM 1423 C CA . GLY A 1 177 ? -9.090 11.896 4.662 1.00 63.78 177 GLY A CA 1
ATOM 1424 C C . GLY A 1 177 ? -8.272 10.618 4.852 1.00 63.78 177 GLY A C 1
ATOM 1425 O O . GLY A 1 177 ? -7.318 10.386 4.115 1.00 63.78 177 GLY A O 1
ATOM 1426 N N . LEU A 1 178 ? -8.609 9.773 5.834 1.00 63.25 178 LEU A N 1
ATOM 1427 C CA . LEU A 1 178 ? -8.097 8.411 5.850 1.00 63.25 178 LEU A CA 1
ATOM 1428 C C . LEU A 1 178 ? -8.981 7.548 4.969 1.00 63.25 178 LEU A C 1
ATOM 1430 O O . LEU A 1 178 ? -10.169 7.376 5.239 1.00 63.25 178 LEU A O 1
ATOM 1434 N N . TYR A 1 179 ? -8.354 6.903 4.002 1.00 58.09 179 TYR A N 1
ATOM 1435 C CA . TYR A 1 179 ? -8.999 5.833 3.284 1.00 58.09 179 TYR A CA 1
ATOM 1436 C C . TYR A 1 179 ? -8.282 4.522 3.549 1.00 58.09 179 TYR A C 1
ATOM 1438 O O . TYR A 1 179 ? -7.054 4.401 3.506 1.00 58.09 179 TYR A O 1
ATOM 1446 N N . VAL A 1 180 ? -9.086 3.518 3.869 1.00 56.22 180 VAL A N 1
ATOM 1447 C CA . VAL A 1 180 ? -8.686 2.124 3.750 1.00 56.22 180 VAL A CA 1
ATOM 1448 C C . VAL A 1 180 ? -8.619 1.865 2.248 1.00 56.22 180 VAL A C 1
ATOM 1450 O O . VAL A 1 180 ? -9.657 1.774 1.619 1.00 56.22 180 VAL A O 1
ATOM 1453 N N . ALA A 1 181 ? -7.401 1.888 1.701 1.00 43.38 181 ALA A N 1
ATOM 1454 C CA . ALA A 1 181 ? -7.040 1.898 0.286 1.00 43.38 181 ALA A CA 1
ATOM 1455 C C . ALA A 1 181 ? -7.786 2.925 -0.603 1.00 43.38 181 ALA A C 1
ATOM 1457 O O . ALA A 1 181 ? -9.003 2.984 -0.700 1.00 43.38 181 ALA A O 1
ATOM 1458 N N . GLY A 1 182 ? -7.019 3.693 -1.364 1.00 45.53 182 GLY A N 1
ATOM 1459 C CA . GLY A 1 182 ? -7.390 4.147 -2.698 1.00 45.53 182 GLY A CA 1
ATOM 1460 C C . GLY A 1 182 ? -8.324 5.341 -2.832 1.00 45.53 182 GLY A C 1
ATOM 1461 O O . GLY A 1 182 ? -8.923 5.493 -3.890 1.00 45.53 182 GLY A O 1
ATOM 1462 N N . ILE A 1 183 ? -8.444 6.208 -1.835 1.00 50.00 183 ILE A N 1
ATOM 1463 C CA . ILE A 1 183 ? -9.065 7.509 -2.065 1.00 50.00 183 ILE A CA 1
ATOM 1464 C C . ILE A 1 183 ? -8.282 8.524 -1.257 1.00 50.00 183 ILE A C 1
ATOM 1466 O O . ILE A 1 183 ? -7.834 8.284 -0.151 1.00 50.00 183 ILE A O 1
ATOM 1470 N N . ASN A 1 184 ? -8.042 9.670 -1.839 1.00 52.09 184 ASN A N 1
ATOM 1471 C CA . ASN A 1 184 ? -7.663 10.898 -1.148 1.00 52.09 184 ASN A CA 1
ATOM 1472 C C . ASN A 1 184 ? -7.819 12.040 -2.153 1.00 52.09 184 ASN A C 1
ATOM 1474 O O . ASN A 1 184 ? -8.168 13.158 -1.790 1.00 52.09 184 ASN A O 1
ATOM 1478 N N . LYS A 1 185 ? -7.679 11.692 -3.442 1.00 57.62 185 LYS A N 1
ATOM 1479 C CA . LYS A 1 185 ? -8.118 12.460 -4.606 1.00 57.62 185 LYS A CA 1
ATOM 1480 C C . LYS A 1 185 ? -9.415 11.933 -5.259 1.00 57.62 185 LYS A C 1
ATOM 1482 O O . LYS A 1 185 ? -10.204 12.755 -5.714 1.00 57.62 185 LYS A O 1
ATOM 1487 N N . TYR A 1 186 ? -9.667 10.615 -5.293 1.00 65.50 186 TYR A N 1
ATOM 1488 C CA . TYR A 1 186 ? -10.740 10.013 -6.117 1.00 65.50 186 TYR A CA 1
ATOM 1489 C C . TYR A 1 186 ? -11.710 9.125 -5.355 1.00 65.50 186 TYR A C 1
ATOM 1491 O O . TYR A 1 186 ? -11.263 8.318 -4.570 1.00 65.50 186 TYR A O 1
ATOM 1499 N N . LYS A 1 187 ? -13.009 9.166 -5.649 1.00 66.94 187 LYS A N 1
ATOM 1500 C CA . LYS A 1 187 ? -14.073 8.509 -4.868 1.00 66.94 187 LYS A CA 1
ATOM 1501 C C . LYS A 1 187 ? -13.987 6.981 -4.773 1.00 66.94 187 LYS A C 1
ATOM 1503 O O . LYS A 1 187 ? -14.741 6.423 -3.983 1.00 66.94 187 LYS A O 1
ATOM 1508 N N . THR A 1 188 ? -13.144 6.311 -5.559 1.00 72.50 188 THR A N 1
ATOM 1509 C CA . THR A 1 188 ? -12.958 4.853 -5.501 1.00 72.50 188 THR A CA 1
ATOM 1510 C C . THR A 1 188 ? -11.494 4.439 -5.682 1.00 72.50 188 THR A C 1
ATOM 1512 O O . THR A 1 188 ? -10.751 5.072 -6.432 1.00 72.50 188 THR A O 1
ATOM 1515 N N . ILE A 1 189 ? -11.123 3.281 -5.112 1.00 72.75 189 ILE A N 1
ATOM 1516 C CA . ILE A 1 189 ? -9.807 2.637 -5.321 1.00 72.75 189 ILE A CA 1
ATOM 1517 C C . ILE A 1 189 ? -9.475 2.494 -6.807 1.00 72.75 189 ILE A C 1
ATOM 1519 O O . ILE A 1 189 ? -8.343 2.727 -7.222 1.00 72.75 189 ILE A O 1
ATOM 1523 N N . LYS A 1 190 ? -10.473 2.134 -7.622 1.00 78.25 190 LYS A N 1
ATOM 1524 C CA . LYS A 1 190 ? -10.291 1.971 -9.064 1.00 78.25 190 LYS A CA 1
ATOM 1525 C C . LYS A 1 190 ? -9.828 3.269 -9.717 1.00 78.25 190 LYS A C 1
ATOM 1527 O O . LYS A 1 190 ? -8.868 3.241 -10.476 1.00 78.25 190 LYS A O 1
ATOM 1532 N N . GLU A 1 191 ? -10.496 4.383 -9.432 1.00 79.12 191 GLU A N 1
ATOM 1533 C CA . GLU A 1 191 ? -10.118 5.687 -9.989 1.00 79.12 191 GLU A CA 1
ATOM 1534 C C . GLU A 1 191 ? -8.689 6.074 -9.591 1.00 79.12 191 GLU A C 1
ATOM 1536 O O . GLU A 1 191 ? -7.955 6.611 -10.413 1.00 79.12 191 GLU A O 1
ATOM 1541 N N . GLN A 1 192 ? -8.267 5.734 -8.372 1.00 78.38 192 GLN A N 1
ATOM 1542 C CA . GLN A 1 192 ? -6.899 5.975 -7.928 1.00 78.38 192 GLN A CA 1
ATOM 1543 C C . GLN A 1 192 ? -5.869 5.099 -8.644 1.00 78.38 192 GLN A C 1
ATOM 1545 O O . GLN A 1 192 ? -4.845 5.609 -9.092 1.00 78.38 192 GLN A O 1
ATOM 1550 N N . CYS A 1 193 ? -6.138 3.803 -8.821 1.00 79.12 193 CYS A N 1
ATOM 1551 C CA . CYS A 1 193 ? -5.261 2.936 -9.612 1.00 79.12 193 CYS A CA 1
ATOM 1552 C C . CYS A 1 193 ? -5.139 3.436 -11.058 1.00 79.12 193 CYS A C 1
ATOM 1554 O O . CYS A 1 193 ? -4.050 3.410 -11.629 1.00 79.12 193 CYS A O 1
ATOM 1556 N N . LEU A 1 194 ? -6.234 3.930 -11.641 1.00 83.38 194 LEU A N 1
ATOM 1557 C CA . LEU A 1 194 ? -6.264 4.421 -13.019 1.00 83.38 194 LEU A CA 1
ATOM 1558 C C . LEU A 1 194 ? -5.574 5.781 -13.234 1.00 83.38 194 LEU A C 1
ATOM 1560 O O . LEU A 1 194 ? -5.476 6.239 -14.367 1.00 83.38 194 LEU A O 1
ATOM 1564 N N . GLU A 1 195 ? -5.042 6.418 -12.186 1.00 82.06 195 GLU A N 1
ATOM 1565 C CA . GLU A 1 195 ? -4.124 7.556 -12.353 1.00 82.06 195 GLU A CA 1
ATOM 1566 C C . GLU A 1 195 ? -2.776 7.112 -12.945 1.00 82.06 195 GLU A C 1
ATOM 1568 O O . GLU A 1 195 ? -2.130 7.864 -13.676 1.00 82.06 195 GLU A O 1
ATOM 1573 N N . CYS A 1 196 ? -2.362 5.881 -12.634 1.00 83.25 196 CYS A N 1
ATOM 1574 C CA . CYS A 1 196 ? -1.086 5.315 -13.071 1.00 83.25 196 CYS A CA 1
ATOM 1575 C C . CYS A 1 196 ? -1.248 4.135 -14.032 1.00 83.25 196 CYS A C 1
ATOM 1577 O O . CYS A 1 196 ? -0.357 3.853 -14.832 1.00 83.25 196 CYS A O 1
ATOM 1579 N N . HIS A 1 197 ? -2.387 3.453 -13.961 1.00 86.31 197 HIS A N 1
ATOM 1580 C CA . HIS A 1 197 ? -2.717 2.301 -14.782 1.00 86.31 197 HIS A CA 1
ATOM 1581 C C . HIS A 1 197 ? -3.799 2.628 -15.809 1.00 86.31 197 HIS A C 1
ATOM 1583 O O . HIS A 1 197 ? -4.550 3.586 -15.677 1.00 86.31 197 HIS A O 1
ATOM 1589 N N . TRP A 1 198 ? -3.913 1.784 -16.826 1.00 89.12 198 TRP A N 1
ATOM 1590 C CA . TRP A 1 198 ? -4.909 1.911 -17.884 1.00 89.12 198 TRP A CA 1
ATOM 1591 C C . TRP A 1 198 ? -5.528 0.543 -18.171 1.00 89.12 198 TRP A C 1
ATOM 1593 O O . TRP A 1 198 ? -4.861 -0.489 -18.051 1.00 89.12 198 TRP A O 1
ATOM 1603 N N . GLU A 1 199 ? -6.804 0.542 -18.561 1.00 89.00 199 GLU A N 1
ATOM 1604 C CA . GLU A 1 199 ? -7.510 -0.665 -19.020 1.00 89.00 199 GLU A CA 1
ATOM 1605 C C . GLU A 1 199 ? -7.610 -0.724 -20.557 1.00 89.00 199 GLU A C 1
ATOM 1607 O O . GLU A 1 199 ? -7.863 -1.793 -21.113 1.00 89.00 199 GLU A O 1
ATOM 1612 N N . ASP A 1 200 ? -7.380 0.403 -21.242 1.00 88.06 200 ASP A N 1
ATOM 1613 C CA . ASP A 1 200 ? -7.379 0.514 -22.703 1.00 88.06 200 ASP A CA 1
ATOM 1614 C C . ASP A 1 200 ? -5.947 0.623 -23.244 1.00 88.06 200 ASP A C 1
ATOM 1616 O O . ASP A 1 200 ? -5.166 1.488 -22.855 1.00 88.06 200 ASP A O 1
ATOM 1620 N N . VAL A 1 201 ? -5.604 -0.242 -24.197 1.00 85.81 201 VAL A N 1
ATOM 1621 C CA . VAL A 1 201 ? -4.304 -0.252 -24.891 1.00 85.81 201 VAL A CA 1
ATOM 1622 C C . VAL A 1 201 ? -4.029 1.028 -25.680 1.00 85.81 201 VAL A C 1
ATOM 1624 O O . VAL A 1 201 ? -2.871 1.328 -25.994 1.00 85.81 201 VAL A O 1
ATOM 1627 N N . ASN A 1 202 ? -5.082 1.775 -26.008 1.00 87.12 202 ASN A N 1
ATOM 1628 C CA . ASN A 1 202 ? -5.027 3.017 -26.766 1.00 87.12 202 ASN A CA 1
ATOM 1629 C C . ASN A 1 202 ? -5.094 4.269 -25.883 1.00 87.12 202 ASN A C 1
ATOM 1631 O O . ASN A 1 202 ? -5.158 5.372 -26.426 1.00 87.12 202 ASN A O 1
ATOM 1635 N N . ASP A 1 203 ? -5.048 4.125 -24.555 1.00 87.44 203 ASP A N 1
ATOM 1636 C CA . ASP A 1 203 ? -5.104 5.267 -23.644 1.00 87.44 203 ASP A CA 1
ATOM 1637 C C . ASP A 1 203 ? -3.974 6.270 -23.944 1.00 87.44 203 ASP A C 1
ATOM 1639 O O . ASP A 1 203 ? -2.811 5.897 -24.132 1.00 87.44 203 ASP A O 1
ATOM 1643 N N . LYS A 1 204 ? -4.326 7.556 -24.017 1.00 85.44 204 LYS A N 1
ATOM 1644 C CA . LYS A 1 204 ? -3.389 8.644 -24.335 1.00 85.44 204 LYS A CA 1
ATOM 1645 C C . LYS A 1 204 ? -2.388 8.898 -23.206 1.00 85.44 204 LYS A C 1
ATOM 1647 O O . LYS A 1 204 ? -1.306 9.407 -23.471 1.00 85.44 204 LYS A O 1
ATOM 1652 N N . ASN A 1 205 ? -2.737 8.522 -21.977 1.00 82.88 205 ASN A N 1
ATOM 1653 C CA . ASN A 1 205 ? -1.924 8.701 -20.775 1.00 82.88 205 ASN A CA 1
ATOM 1654 C C . ASN A 1 205 ? -1.158 7.427 -20.376 1.00 82.88 205 ASN A C 1
ATOM 1656 O O . ASN A 1 205 ? -0.519 7.402 -19.315 1.00 82.88 205 ASN A O 1
ATOM 1660 N N . LYS A 1 206 ? -1.216 6.370 -21.205 1.00 85.56 206 LYS A N 1
ATOM 1661 C CA . LYS A 1 206 ? -0.544 5.091 -20.941 1.00 85.56 206 LYS A CA 1
ATOM 1662 C C . LYS A 1 206 ? 0.958 5.266 -20.738 1.00 85.56 206 LYS A C 1
ATOM 1664 O O . LYS A 1 206 ? 1.577 6.171 -21.299 1.00 85.56 206 LYS A O 1
ATOM 1669 N N . CYS A 1 207 ? 1.557 4.368 -19.960 1.00 84.31 207 CYS A N 1
ATOM 1670 C CA . CYS A 1 207 ? 2.997 4.402 -19.742 1.00 84.31 207 CYS A CA 1
ATOM 1671 C C . CYS A 1 207 ? 3.745 4.188 -21.073 1.00 84.31 207 CYS A C 1
ATOM 1673 O O . CYS A 1 207 ? 3.487 3.192 -21.761 1.00 84.31 207 CYS A O 1
ATOM 1675 N N . PRO A 1 208 ? 4.709 5.060 -21.427 1.00 82.62 208 PRO A N 1
ATOM 1676 C CA . PRO A 1 208 ? 5.535 4.869 -22.620 1.00 82.62 208 PRO A CA 1
ATOM 1677 C C . PRO A 1 208 ? 6.433 3.624 -22.519 1.00 82.62 208 PRO A C 1
ATOM 1679 O O . PRO A 1 208 ? 6.876 3.103 -23.539 1.00 82.62 208 PRO A O 1
ATOM 1682 N N . LYS A 1 209 ? 6.672 3.132 -21.297 1.00 81.69 209 LYS A N 1
ATOM 1683 C CA . LYS A 1 209 ? 7.483 1.948 -20.977 1.00 81.69 209 LYS A CA 1
ATOM 1684 C C . LYS A 1 209 ? 6.649 0.800 -20.408 1.00 81.69 209 LYS A C 1
ATOM 1686 O O . LYS A 1 209 ? 7.129 0.037 -19.582 1.00 81.69 209 LYS A O 1
ATOM 1691 N N . CYS A 1 210 ? 5.381 0.708 -20.800 1.00 79.81 210 CYS A N 1
ATOM 1692 C CA . CYS A 1 210 ? 4.550 -0.418 -20.401 1.00 79.81 210 CYS A CA 1
ATOM 1693 C C . CYS A 1 210 ? 5.107 -1.753 -20.905 1.00 79.81 210 CYS A C 1
ATOM 1695 O O . CYS A 1 210 ? 5.607 -1.841 -22.032 1.00 79.81 210 CYS A O 1
ATOM 1697 N N . ASP A 1 211 ? 4.950 -2.792 -20.083 1.00 77.38 211 ASP A N 1
ATOM 1698 C CA . ASP A 1 211 ? 5.235 -4.163 -20.489 1.00 77.38 211 ASP A CA 1
ATOM 1699 C C . ASP A 1 211 ? 4.400 -4.545 -21.712 1.00 77.38 211 ASP A C 1
ATOM 1701 O O . ASP A 1 211 ? 3.291 -4.041 -21.927 1.00 77.38 211 ASP A O 1
ATOM 1705 N N . LYS A 1 212 ? 4.938 -5.452 -22.524 1.00 82.38 212 LYS A N 1
ATOM 1706 C CA . LYS A 1 212 ? 4.304 -5.937 -23.750 1.00 82.38 212 LYS A CA 1
ATOM 1707 C C . LYS A 1 212 ? 4.106 -7.444 -23.675 1.00 82.38 212 LYS A C 1
ATOM 1709 O O . LYS A 1 212 ? 4.913 -8.144 -23.072 1.00 82.38 212 LYS A O 1
ATOM 1714 N N . ASP A 1 213 ? 3.030 -7.931 -24.280 1.00 82.56 213 ASP A N 1
ATOM 1715 C CA . ASP A 1 213 ? 2.809 -9.365 -24.450 1.00 82.56 213 ASP A CA 1
ATOM 1716 C C . ASP A 1 213 ? 3.745 -9.961 -25.519 1.00 82.56 213 ASP A C 1
ATOM 1718 O O . ASP A 1 213 ? 4.503 -9.250 -26.183 1.00 82.56 213 ASP A O 1
ATOM 1722 N N . GLU A 1 214 ? 3.671 -11.278 -25.717 1.00 84.94 214 GLU A N 1
ATOM 1723 C CA . GLU A 1 214 ? 4.461 -12.017 -26.718 1.00 84.94 214 GLU A CA 1
ATOM 1724 C C . GLU A 1 214 ? 4.270 -11.498 -28.156 1.00 84.94 214 GLU A C 1
ATOM 1726 O O . GLU A 1 214 ? 5.102 -11.743 -29.026 1.00 84.94 214 GLU A O 1
ATOM 1731 N N . LYS A 1 215 ? 3.182 -10.762 -28.419 1.00 83.81 215 LYS A N 1
ATOM 1732 C CA . LYS A 1 215 ? 2.859 -10.153 -29.717 1.00 83.81 215 LYS A CA 1
ATOM 1733 C C . LYS A 1 215 ? 3.265 -8.676 -29.782 1.00 83.81 215 LYS A C 1
ATOM 1735 O O . LYS A 1 215 ? 2.913 -7.984 -30.737 1.00 83.81 215 LYS A O 1
ATOM 1740 N N . GLY A 1 216 ? 3.982 -8.175 -28.776 1.00 83.56 216 GLY A N 1
ATOM 1741 C CA . GLY A 1 216 ? 4.447 -6.793 -28.692 1.00 83.56 216 GLY A CA 1
ATOM 1742 C C . GLY A 1 216 ? 3.357 -5.781 -28.326 1.00 83.56 216 GLY A C 1
ATOM 1743 O O . GLY A 1 216 ? 3.596 -4.572 -28.420 1.00 83.56 216 GLY A O 1
ATOM 1744 N N . LYS A 1 217 ? 2.165 -6.231 -27.914 1.00 82.25 217 LYS A N 1
ATOM 1745 C CA . LYS A 1 217 ? 1.047 -5.351 -27.558 1.00 82.25 217 LYS A CA 1
ATOM 1746 C C . LYS A 1 217 ? 1.155 -4.922 -26.091 1.00 82.25 217 LYS A C 1
ATOM 1748 O O . LYS A 1 217 ? 1.426 -5.771 -25.245 1.00 82.25 217 LYS A O 1
ATOM 1753 N N . PRO A 1 218 ? 0.907 -3.638 -25.761 1.00 82.94 218 PRO A N 1
ATOM 1754 C CA . PRO A 1 218 ? 0.893 -3.166 -24.381 1.00 82.94 218 PRO A CA 1
ATOM 1755 C C . PRO A 1 218 ? 0.005 -4.016 -23.472 1.00 82.94 218 PRO A C 1
ATOM 1757 O O . PRO A 1 218 ? -1.176 -4.232 -23.765 1.00 82.94 218 PRO A O 1
ATOM 1760 N N . ILE A 1 219 ? 0.563 -4.448 -22.347 1.00 84.12 219 ILE A N 1
ATOM 1761 C CA . ILE A 1 219 ? -0.181 -5.087 -21.271 1.00 84.12 219 ILE A CA 1
ATOM 1762 C C . ILE A 1 219 ? -0.931 -3.991 -20.517 1.00 84.12 219 ILE A C 1
ATOM 1764 O O . ILE A 1 219 ? -0.371 -2.974 -20.111 1.00 84.12 219 ILE A O 1
ATOM 1768 N N . VAL A 1 220 ? -2.233 -4.200 -20.355 1.00 85.81 220 VAL A N 1
ATOM 1769 C CA . VAL A 1 220 ? -3.120 -3.303 -19.610 1.00 85.81 220 VAL A CA 1
ATOM 1770 C C . VAL A 1 220 ? -3.423 -3.895 -18.245 1.00 85.81 220 VAL A C 1
ATOM 1772 O O . VAL A 1 220 ? -3.562 -5.117 -18.097 1.00 85.81 220 VAL A O 1
ATOM 1775 N N . MET A 1 221 ? -3.597 -3.032 -17.249 1.00 82.88 221 MET A N 1
ATOM 1776 C CA . MET A 1 221 ? -4.097 -3.473 -15.958 1.00 82.88 221 MET A CA 1
ATOM 1777 C C . MET A 1 221 ? -5.576 -3.810 -16.119 1.00 82.88 221 MET A C 1
ATOM 1779 O O . MET A 1 221 ? -6.394 -2.960 -16.447 1.00 82.88 221 MET A O 1
ATOM 1783 N 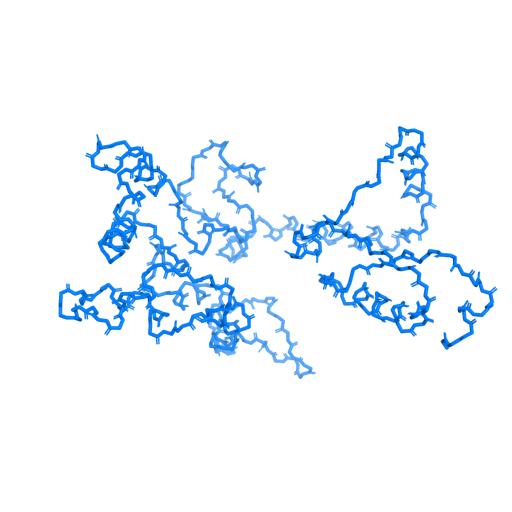N . LYS A 1 222 ? -5.953 -5.057 -15.853 1.00 83.56 222 LYS A N 1
ATOM 1784 C CA . LYS A 1 222 ? -7.366 -5.415 -15.689 1.00 83.56 222 LYS A CA 1
ATOM 1785 C C . LYS A 1 222 ? -7.715 -5.264 -14.217 1.00 83.56 222 LYS A C 1
ATOM 1787 O O . LYS A 1 222 ? -7.436 -6.196 -13.459 1.00 83.56 222 LYS A O 1
ATOM 1792 N N . PHE A 1 223 ? -8.317 -4.140 -13.816 1.00 80.19 223 PHE A N 1
ATOM 1793 C CA . PHE A 1 223 ? -8.491 -3.790 -12.398 1.00 80.19 223 PHE A CA 1
ATOM 1794 C C . PHE A 1 223 ? -9.095 -4.944 -11.594 1.00 80.19 223 PHE A C 1
ATOM 1796 O O . PHE A 1 223 ? -8.492 -5.409 -10.639 1.00 80.19 223 PHE A O 1
ATOM 1803 N N . LYS A 1 224 ? -10.224 -5.509 -12.046 1.00 77.25 224 LYS A N 1
ATOM 1804 C CA . LYS A 1 224 ? -10.892 -6.629 -11.353 1.00 77.25 224 LYS A CA 1
ATOM 1805 C C . LYS A 1 224 ? -10.000 -7.864 -11.168 1.00 77.25 224 LYS A C 1
ATOM 1807 O O . LYS A 1 224 ? -10.151 -8.575 -10.183 1.00 77.25 224 LYS A O 1
ATOM 1812 N N . LYS A 1 225 ? -9.110 -8.148 -12.127 1.00 79.31 225 LYS A N 1
ATOM 1813 C CA . LYS A 1 225 ? -8.206 -9.306 -12.071 1.00 79.31 225 LYS A CA 1
ATOM 1814 C C . LYS A 1 225 ? -7.060 -9.042 -11.097 1.00 79.31 225 LYS A C 1
ATOM 1816 O O . LYS A 1 225 ? -6.828 -9.869 -10.229 1.00 79.31 225 LYS A O 1
ATOM 1821 N N . TYR A 1 226 ? -6.381 -7.905 -11.243 1.00 72.44 226 TYR A N 1
ATOM 1822 C CA . TYR A 1 226 ? -5.267 -7.514 -10.373 1.00 72.44 226 TYR A CA 1
ATOM 1823 C C . TYR A 1 226 ? -5.725 -7.350 -8.931 1.00 72.44 226 TYR A C 1
ATOM 1825 O O . TYR A 1 226 ? -5.145 -7.939 -8.032 1.00 72.44 226 TYR A O 1
ATOM 1833 N N . PHE A 1 227 ? -6.838 -6.647 -8.740 1.00 70.44 227 PHE A N 1
ATOM 1834 C CA . PHE A 1 227 ? -7.415 -6.428 -7.426 1.00 70.44 227 PHE A CA 1
ATOM 1835 C C . PHE A 1 227 ? -7.776 -7.747 -6.728 1.00 70.44 227 PHE A C 1
ATOM 1837 O O . PHE A 1 227 ? -7.559 -7.879 -5.537 1.00 70.44 227 PHE A O 1
ATOM 1844 N N . LYS A 1 228 ? -8.271 -8.756 -7.460 1.00 70.06 228 LYS A N 1
ATOM 1845 C CA . LYS A 1 228 ? -8.547 -10.087 -6.893 1.00 70.06 228 LYS A CA 1
ATOM 1846 C C . LYS A 1 228 ? -7.275 -10.865 -6.529 1.00 70.06 228 LYS A C 1
ATOM 1848 O O . LYS A 1 228 ? -7.318 -11.677 -5.613 1.00 70.06 228 LYS A O 1
ATOM 1853 N N . LEU A 1 229 ? -6.185 -10.678 -7.275 1.00 66.12 229 LEU A N 1
ATOM 1854 C CA . LEU A 1 229 ? -4.903 -11.339 -7.001 1.00 66.12 229 LEU A CA 1
ATOM 1855 C C . LEU A 1 229 ? -4.199 -10.740 -5.779 1.00 66.12 229 LEU A C 1
ATOM 1857 O O . LEU A 1 229 ? -3.520 -11.471 -5.070 1.00 66.12 229 LEU A O 1
ATOM 1861 N N . ASP A 1 230 ? -4.393 -9.444 -5.542 1.00 59.47 230 ASP A N 1
ATOM 1862 C CA . ASP A 1 230 ? -3.764 -8.679 -4.462 1.00 59.47 230 ASP A CA 1
ATOM 1863 C C . ASP A 1 230 ? -4.748 -8.337 -3.321 1.00 59.47 230 ASP A C 1
ATOM 1865 O O . ASP A 1 230 ? -4.526 -7.419 -2.537 1.00 59.47 230 ASP A O 1
ATOM 1869 N N . ASP A 1 231 ? -5.876 -9.051 -3.216 1.00 63.09 231 ASP A N 1
ATOM 1870 C CA . ASP A 1 231 ? -6.845 -8.850 -2.131 1.00 63.09 231 ASP A CA 1
ATOM 1871 C C . ASP A 1 231 ? -6.340 -9.499 -0.833 1.00 63.09 231 ASP A C 1
ATOM 1873 O O . ASP A 1 231 ? -6.689 -10.635 -0.502 1.00 63.09 231 ASP A O 1
ATOM 1877 N N . HIS A 1 232 ? -5.498 -8.757 -0.116 1.00 61.09 232 HIS A N 1
ATOM 1878 C CA . HIS A 1 232 ? -4.908 -9.119 1.175 1.00 61.09 232 HIS A CA 1
ATOM 1879 C C . HIS A 1 232 ? -5.647 -8.491 2.371 1.00 61.09 232 HIS A C 1
ATOM 1881 O O . HIS A 1 232 ? -5.057 -8.305 3.436 1.00 61.09 232 HIS A O 1
ATOM 1887 N N . ARG A 1 233 ? -6.920 -8.104 2.209 1.00 70.00 233 ARG A N 1
ATOM 1888 C CA . ARG A 1 233 ? -7.718 -7.525 3.304 1.00 70.00 233 ARG A CA 1
ATOM 1889 C C . ARG A 1 233 ? -7.827 -8.513 4.458 1.00 70.00 233 ARG A C 1
ATOM 1891 O O . ARG A 1 233 ? -8.098 -9.672 4.208 1.00 70.00 233 ARG A O 1
ATOM 1898 N N . ASP A 1 234 ? -7.666 -8.061 5.696 1.00 67.31 234 ASP A N 1
ATOM 1899 C CA . ASP A 1 234 ? -8.027 -8.837 6.888 1.00 67.31 234 ASP A CA 1
ATOM 1900 C C . ASP A 1 234 ? -9.511 -8.635 7.237 1.00 67.31 234 ASP A C 1
ATOM 1902 O O . ASP A 1 234 ? -10.136 -7.680 6.774 1.00 67.31 234 ASP A O 1
ATOM 1906 N N . HIS A 1 235 ? -10.060 -9.511 8.087 1.00 72.12 235 HIS A N 1
ATOM 1907 C CA . HIS A 1 235 ? -11.381 -9.313 8.696 1.00 72.12 235 HIS A CA 1
ATOM 1908 C C . HIS A 1 235 ? -11.422 -8.000 9.491 1.00 72.12 235 HIS A C 1
ATOM 1910 O O . HIS A 1 235 ? -10.633 -7.812 10.423 1.00 72.12 235 HIS A O 1
ATOM 1916 N N . ASP A 1 236 ? -12.358 -7.113 9.155 1.00 75.94 236 ASP A N 1
ATOM 1917 C CA . ASP A 1 236 ? -12.606 -5.849 9.855 1.00 75.94 236 ASP A CA 1
ATOM 1918 C C . ASP A 1 236 ? -13.947 -5.930 10.608 1.00 75.94 236 ASP A C 1
ATOM 1920 O O . ASP A 1 236 ? -14.906 -6.545 10.150 1.00 75.94 236 ASP A O 1
ATOM 1924 N N . THR A 1 237 ? -14.059 -5.277 11.768 1.00 78.81 237 THR A N 1
ATOM 1925 C CA . THR A 1 237 ? -15.309 -5.253 12.551 1.00 78.81 237 THR A CA 1
ATOM 1926 C C . THR A 1 237 ? -16.476 -4.629 11.785 1.00 78.81 237 THR A C 1
ATOM 1928 O O . THR A 1 237 ? -17.638 -4.865 12.126 1.00 78.81 237 THR A O 1
ATOM 1931 N N . ILE A 1 238 ? -16.197 -3.841 10.742 1.00 78.69 238 ILE A N 1
ATOM 1932 C CA . ILE A 1 238 ? -17.233 -3.335 9.842 1.00 78.69 238 ILE A CA 1
ATOM 1933 C C . ILE A 1 238 ? -17.916 -4.450 9.035 1.00 78.69 238 ILE A C 1
ATOM 1935 O O . ILE A 1 238 ? -19.114 -4.341 8.765 1.00 78.69 238 ILE A O 1
ATOM 1939 N N . ASP A 1 239 ? -17.204 -5.533 8.705 1.00 79.31 239 ASP A N 1
ATOM 1940 C CA . ASP A 1 239 ? -17.723 -6.641 7.892 1.00 79.31 239 ASP A CA 1
ATOM 1941 C C . ASP A 1 239 ? -18.872 -7.374 8.605 1.00 79.31 239 ASP A C 1
ATOM 1943 O O . ASP A 1 239 ? -19.821 -7.834 7.966 1.00 79.31 239 ASP A O 1
ATOM 1947 N N . ASP A 1 240 ? -18.838 -7.409 9.941 1.00 81.94 240 ASP A N 1
ATOM 1948 C CA . ASP A 1 240 ? -19.853 -8.053 10.782 1.00 81.94 240 ASP A CA 1
ATOM 1949 C C . ASP A 1 240 ? -21.163 -7.251 10.867 1.00 81.94 240 ASP A C 1
ATOM 1951 O O . ASP A 1 240 ? -22.257 -7.815 10.985 1.00 81.94 240 ASP A O 1
ATOM 1955 N N . VAL A 1 241 ? -21.071 -5.919 10.813 1.00 83.75 241 VAL A N 1
ATOM 1956 C CA . VAL A 1 241 ? -22.228 -5.020 10.985 1.00 83.75 241 VAL A CA 1
ATOM 1957 C C . VAL A 1 241 ? -22.860 -4.612 9.660 1.00 83.75 241 VAL A C 1
ATOM 1959 O O . VAL A 1 241 ? -24.049 -4.283 9.612 1.00 83.75 241 VAL A O 1
ATOM 1962 N N . LEU A 1 242 ? -22.096 -4.667 8.570 1.00 79.31 242 LEU A N 1
ATOM 1963 C CA . LEU A 1 242 ? -22.528 -4.201 7.261 1.00 79.31 242 LEU A CA 1
ATOM 1964 C C . LEU A 1 242 ? -23.806 -4.879 6.727 1.00 79.31 242 LEU A C 1
ATOM 1966 O O . LEU A 1 242 ? -24.662 -4.163 6.202 1.00 79.31 242 LEU A O 1
ATOM 1970 N N . PRO A 1 243 ? -24.028 -6.203 6.876 1.00 82.94 243 PRO A N 1
ATOM 1971 C CA . PRO A 1 243 ? -25.257 -6.837 6.391 1.00 82.94 243 PRO A CA 1
ATOM 1972 C C . PRO A 1 243 ? -26.537 -6.260 7.012 1.00 82.94 243 PRO A C 1
ATOM 1974 O O . PRO A 1 243 ? -27.609 -6.356 6.416 1.00 82.94 243 PRO A O 1
ATOM 1977 N N . LYS A 1 244 ? -26.427 -5.656 8.202 1.00 84.50 244 LYS A N 1
ATOM 1978 C CA . LYS A 1 244 ? -27.539 -5.117 8.998 1.00 84.50 244 LYS A CA 1
ATOM 1979 C C . LYS A 1 244 ? -27.601 -3.586 8.974 1.00 84.50 244 LYS A C 1
ATOM 1981 O O . LYS A 1 244 ? -28.407 -2.993 9.687 1.00 84.50 244 LYS A O 1
ATOM 1986 N N . VAL A 1 245 ? -26.741 -2.936 8.191 1.00 85.94 245 VAL A N 1
ATOM 1987 C CA . VAL A 1 245 ? -26.591 -1.482 8.213 1.00 85.94 245 VAL A CA 1
ATOM 1988 C C . VAL A 1 245 ? -27.765 -0.766 7.536 1.00 85.94 245 VAL A C 1
ATOM 1990 O O . VAL A 1 245 ? -28.265 -1.194 6.492 1.00 85.94 245 VAL A O 1
ATOM 1993 N N . ASP A 1 246 ? -28.180 0.375 8.091 1.00 88.88 246 ASP A N 1
ATOM 1994 C CA . ASP A 1 246 ? -29.176 1.245 7.459 1.00 88.88 246 ASP A CA 1
ATOM 1995 C C . ASP A 1 246 ? -28.596 1.919 6.202 1.00 88.88 246 ASP A C 1
ATOM 1997 O O . ASP A 1 246 ? -27.890 2.930 6.257 1.00 88.88 246 ASP A O 1
ATOM 2001 N N . LYS A 1 247 ? -28.934 1.358 5.039 1.00 87.12 247 LYS A N 1
ATOM 2002 C CA . LYS A 1 247 ? -28.478 1.840 3.728 1.00 87.12 247 LYS A CA 1
ATOM 2003 C C . LYS A 1 247 ? -28.927 3.269 3.412 1.00 87.12 247 LYS A C 1
ATOM 2005 O O . LYS A 1 247 ? -28.249 3.941 2.640 1.00 87.12 247 LYS A O 1
ATOM 2010 N N . LYS A 1 248 ? -30.049 3.744 3.971 1.00 88.19 248 LYS A N 1
ATOM 2011 C CA . LYS A 1 248 ? -30.513 5.125 3.754 1.00 88.19 248 LYS A CA 1
ATOM 2012 C C . LYS A 1 248 ? -29.666 6.099 4.563 1.00 88.19 248 LYS A C 1
ATOM 2014 O O . LYS A 1 248 ? -29.222 7.103 4.011 1.00 88.19 248 LYS A O 1
ATOM 2019 N N . LYS A 1 249 ? -29.395 5.773 5.831 1.00 89.50 249 LYS A N 1
ATOM 2020 C CA . LYS A 1 249 ? -28.551 6.587 6.723 1.00 89.50 249 LYS A CA 1
ATOM 2021 C C . LYS A 1 249 ? -27.123 6.750 6.198 1.00 89.50 249 LYS A C 1
ATOM 2023 O O . LYS A 1 249 ? -26.547 7.823 6.333 1.00 89.50 249 LYS A O 1
ATOM 2028 N N . TRP A 1 250 ? -26.558 5.700 5.602 1.00 86.88 250 TRP A N 1
ATOM 2029 C CA . TRP A 1 250 ? -25.151 5.662 5.178 1.00 86.88 250 TRP A CA 1
ATOM 2030 C C . TRP A 1 250 ? -24.937 5.822 3.667 1.00 86.88 250 TRP A C 1
ATOM 2032 O O . TRP A 1 250 ? -23.854 5.531 3.150 1.00 86.88 250 TRP A O 1
ATOM 2042 N N . LYS A 1 251 ? -25.954 6.315 2.953 1.00 85.75 251 LYS A N 1
ATOM 2043 C CA . LYS A 1 251 ? -25.852 6.648 1.530 1.00 85.75 251 LYS A CA 1
ATOM 2044 C C . LYS A 1 251 ? -24.729 7.665 1.293 1.00 85.75 251 LYS A C 1
ATOM 2046 O O . LYS A 1 251 ? -24.600 8.643 2.023 1.00 85.75 251 LYS A O 1
ATOM 2051 N N . GLY A 1 252 ? -23.924 7.439 0.265 1.00 80.81 252 GLY A N 1
ATOM 2052 C CA . GLY A 1 252 ? -22.746 8.232 -0.084 1.00 80.81 252 GLY A CA 1
ATOM 2053 C C . GLY A 1 252 ? -21.446 7.738 0.554 1.00 80.81 252 GLY A C 1
ATOM 2054 O O . GLY A 1 252 ? -20.385 8.004 -0.004 1.00 80.81 252 GLY A O 1
ATOM 2055 N N . TYR A 1 253 ? -21.503 7.016 1.679 1.00 78.12 253 TYR A N 1
ATOM 2056 C CA . TYR A 1 253 ? -20.331 6.374 2.288 1.00 78.12 253 TYR A CA 1
ATOM 2057 C C . TYR A 1 253 ? -20.173 4.927 1.819 1.00 78.12 253 TYR A C 1
ATOM 2059 O O . TYR A 1 253 ? -19.057 4.493 1.550 1.00 78.12 253 TYR A O 1
ATOM 2067 N N . LEU A 1 254 ? -21.282 4.193 1.666 1.00 78.31 254 LEU A N 1
ATOM 2068 C CA . LEU A 1 254 ? -21.262 2.799 1.207 1.00 78.31 254 LEU A CA 1
ATOM 2069 C C . LEU A 1 254 ? -20.734 2.636 -0.228 1.00 78.31 254 LEU A C 1
ATOM 2071 O O . LEU A 1 254 ? -20.303 1.555 -0.616 1.00 78.31 254 LEU A O 1
ATOM 2075 N N . GLU A 1 255 ? -20.822 3.688 -1.035 1.00 77.06 255 GLU A N 1
ATOM 2076 C CA . GLU A 1 255 ? -20.400 3.716 -2.433 1.00 77.06 255 GLU A CA 1
ATOM 2077 C C . GLU A 1 255 ? -18.932 4.115 -2.605 1.00 77.06 255 GLU A C 1
ATOM 2079 O O . GLU A 1 255 ? -18.373 3.862 -3.670 1.00 77.06 255 GLU A O 1
ATOM 2084 N N . GLN A 1 256 ? -18.315 4.720 -1.582 1.00 72.38 256 GLN A N 1
ATOM 2085 C CA . GLN A 1 256 ? -16.894 5.083 -1.614 1.00 72.38 256 GLN A CA 1
ATOM 2086 C C . GLN A 1 256 ? -16.011 3.837 -1.556 1.00 72.38 256 GLN A C 1
ATOM 2088 O O . GLN A 1 256 ? -15.012 3.748 -2.260 1.00 72.38 256 GLN A O 1
ATOM 2093 N N . ASP A 1 257 ? -16.414 2.832 -0.782 1.00 70.19 257 ASP A N 1
ATOM 2094 C CA . ASP A 1 257 ? -15.716 1.554 -0.737 1.00 70.19 257 ASP A CA 1
ATOM 2095 C C . ASP A 1 257 ? -16.548 0.463 -1.430 1.00 70.19 257 ASP A C 1
ATOM 2097 O O . ASP A 1 257 ? -17.466 -0.112 -0.834 1.00 70.19 257 ASP A O 1
ATOM 2101 N N . PRO A 1 258 ? -16.252 0.149 -2.708 1.00 64.56 258 PRO A N 1
ATOM 2102 C CA . PRO A 1 258 ? -16.966 -0.898 -3.432 1.00 64.56 258 PRO A CA 1
ATOM 2103 C C . PRO A 1 258 ? -16.790 -2.284 -2.791 1.00 64.56 258 PRO A C 1
ATOM 2105 O O . PRO A 1 258 ? -17.568 -3.192 -3.099 1.00 64.56 258 PRO A O 1
ATOM 2108 N N . LEU A 1 259 ? -15.806 -2.450 -1.901 1.00 62.47 259 LEU A N 1
ATOM 2109 C CA . LEU A 1 259 ? -15.466 -3.708 -1.251 1.00 62.47 259 LEU A CA 1
ATOM 2110 C C . LEU A 1 259 ? -16.305 -3.999 -0.020 1.00 62.47 259 LEU A C 1
ATOM 2112 O O . LEU A 1 259 ? -16.370 -5.166 0.361 1.00 62.47 259 LEU A O 1
ATOM 2116 N N . PHE A 1 260 ? -17.019 -3.010 0.528 1.00 66.19 260 PHE A N 1
ATOM 2117 C CA . PHE A 1 260 ? -18.021 -3.249 1.568 1.00 66.19 260 PHE A CA 1
ATOM 2118 C C . PHE A 1 260 ? -18.959 -4.394 1.171 1.00 66.19 260 PHE A C 1
ATOM 2120 O O . PHE A 1 260 ? -19.293 -5.263 1.960 1.00 66.19 260 PHE A O 1
ATOM 2127 N N . LYS A 1 261 ? -19.322 -4.505 -0.105 1.00 62.47 261 LYS A N 1
ATOM 2128 C CA . LYS A 1 261 ? -20.250 -5.547 -0.566 1.00 62.47 261 LYS A CA 1
ATOM 2129 C C . LYS A 1 261 ? -19.624 -6.946 -0.678 1.00 62.47 261 LYS A C 1
ATOM 2131 O O . LYS A 1 261 ? -20.298 -7.856 -1.156 1.00 62.47 261 LYS A O 1
ATOM 2136 N N . THR A 1 262 ? -18.361 -7.127 -0.291 1.00 65.56 262 THR A N 1
ATOM 2137 C CA . THR A 1 262 ? -17.599 -8.367 -0.497 1.00 65.56 262 THR A CA 1
ATOM 2138 C C . THR A 1 262 ? -16.836 -8.771 0.759 1.00 65.56 262 THR A C 1
ATOM 2140 O O . THR A 1 262 ? -16.036 -7.991 1.273 1.00 65.56 262 THR A O 1
ATOM 2143 N N . LYS A 1 263 ? -17.031 -10.014 1.218 1.00 63.00 263 LYS A N 1
ATOM 2144 C CA . LYS A 1 263 ? -16.206 -10.578 2.293 1.00 63.00 263 LYS A CA 1
ATOM 2145 C C . LYS A 1 263 ? -14.747 -10.727 1.826 1.00 63.00 263 LYS A C 1
ATOM 2147 O O . LYS A 1 263 ? -14.546 -11.139 0.678 1.00 63.00 263 LYS A O 1
ATOM 2152 N N . PRO A 1 264 ? -13.755 -10.419 2.680 1.00 62.91 264 PRO A N 1
ATOM 2153 C CA . PRO A 1 264 ? -12.354 -10.734 2.416 1.00 62.91 264 PRO A CA 1
ATOM 2154 C C . PRO A 1 264 ? -12.162 -12.222 2.101 1.00 62.91 264 PRO A C 1
ATOM 2156 O O . PRO A 1 264 ? -12.850 -13.078 2.658 1.00 62.91 264 PRO A O 1
ATOM 2159 N N . SER A 1 265 ? -11.221 -12.545 1.214 1.00 56.88 265 SER A N 1
ATOM 2160 C CA . SER A 1 265 ? -10.943 -13.931 0.796 1.00 56.88 265 SER A CA 1
ATOM 2161 C C . SER A 1 265 ? -10.432 -14.825 1.940 1.00 56.88 265 SER A C 1
ATOM 2163 O O . SER A 1 265 ? -10.570 -16.046 1.886 1.00 56.88 265 SER A O 1
ATOM 2165 N N . ASN A 1 266 ? -9.875 -14.209 2.982 1.00 53.34 266 ASN A N 1
ATOM 2166 C CA . ASN A 1 266 ? -9.358 -14.817 4.208 1.00 53.34 266 ASN A CA 1
ATOM 2167 C C . ASN A 1 266 ? -10.315 -14.686 5.414 1.00 53.34 266 ASN A C 1
ATOM 2169 O O . ASN A 1 266 ? -9.974 -15.162 6.500 1.00 53.34 266 ASN A O 1
ATOM 2173 N N . ALA A 1 267 ? -11.484 -14.052 5.257 1.00 53.00 267 ALA A N 1
ATOM 2174 C CA . ALA A 1 267 ? -12.482 -13.974 6.317 1.00 53.00 267 ALA A CA 1
ATOM 2175 C C . ALA A 1 267 ? -13.107 -15.362 6.510 1.00 53.00 267 ALA A C 1
ATOM 2177 O O . ALA A 1 267 ? -13.723 -15.905 5.590 1.00 53.00 267 ALA A O 1
ATOM 2178 N N . LYS A 1 268 ? -12.902 -15.948 7.694 1.00 48.12 268 LYS A N 1
ATOM 2179 C CA . LYS A 1 268 ? -13.550 -17.203 8.095 1.00 48.12 268 LYS A CA 1
ATOM 2180 C C . LYS A 1 268 ? -15.053 -17.017 8.299 1.00 48.12 268 LYS A C 1
ATOM 2182 O O . LYS A 1 268 ? -15.474 -15.926 8.742 1.00 48.12 268 LYS A O 1
#

InterPro domains:
  IPR023155 Cytochrome c-552/4 [PF13435] (79-138)
  IPR024078 Putative deacetylase LmbE-like domain superfamily [SSF102588] (4-70)
  IPR036280 Multiheme cytochrome superfamily [SSF48695] (98-202)

Foldseek 3Di:
DLVCCVVVVDQEAEAADLQFQPPVRVVGLVVCCVNPVVHHYDHDYDPVRHPDPDDPDDDDDDPVRVVVVVVVVVVAPPDDVVNVVVVVVVVVVVVVLVPDPLSCLQQWAQAVHDDDAPPAPADDRHTHGGCDPCLWFNDCPLVVVCCAANVNPGNCVLVVCQQPPVLVSLVSCVVSQGDPTQDNPDLENVVSVCSAFAPDLPDPSHDPPADADPVRGGDGDPPVVVCVVPQPDDDGPLLVCLVVDDCVVCPPPCSSYVCNVDDRPPDD